Protein AF-0000000083697281 (afdb_homodimer)

pLDDT: mean 87.27, std 15.94, range [17.09, 98.62]

Radius of gyration: 21.32 Å; Cα contacts (8 Å, |Δi|>4): 738; chains: 2; bounding box: 44×64×54 Å

Organism: NCBI:txid97028

Sequence (276 aa):
DLSGNKIHDTIPYQLPPNLTSLNLAGNNLTGNLPYSIALMVSLNYLNVSNNALSMSIADVFANHSRLDTLDLSFNNFSGDLPPSFGSLSSLSSLFLQKNQLTGSLSVLDGLPLDNLNVANNNFSGWIPHELKSINNFKDLSGNKIHDTIPYQLPPNLTSLNLAGNNLTGNLPYSIALMVSLNYLNVSNNALSMSIADVFANHSRLDTLDLSFNNFSGDLPPSFGSLSSLSSLFLQKNQLTGSLSVLDGLPLDNLNVANNNFSGWIPHELKSINNFK

Solvent-accessible surface area (backbone atoms only — not comparable to full-atom values): 13714 Å² total; per-residue (Å²): 133,89,69,78,81,65,73,53,42,34,64,48,68,50,60,45,43,67,33,31,42,45,42,46,47,59,39,63,27,33,52,53,81,46,69,46,59,40,57,26,40,51,22,32,34,42,33,53,20,46,30,51,31,28,52,57,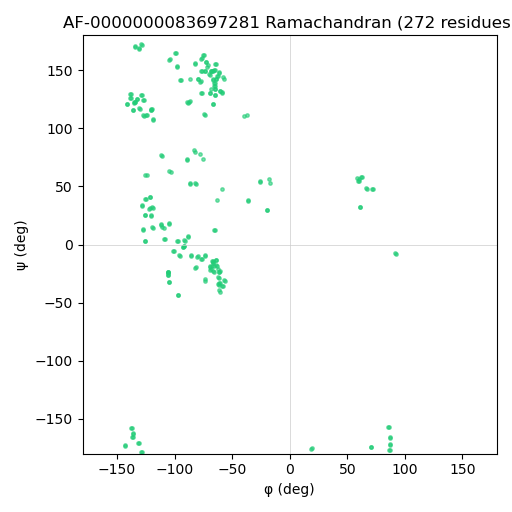69,59,75,43,52,57,58,30,47,50,24,29,36,44,31,57,20,39,31,46,32,28,49,52,72,46,72,38,59,50,55,25,68,43,26,29,33,41,34,47,22,42,31,49,31,28,47,57,56,57,45,55,60,88,48,62,50,48,34,37,30,56,43,63,48,52,63,42,82,70,74,53,68,73,57,72,66,27,84,43,56,71,132,95,65,82,79,66,73,53,42,33,66,48,66,51,61,44,43,66,34,31,42,45,44,46,46,58,37,64,28,33,52,53,79,46,69,48,59,41,58,27,40,51,22,31,34,42,31,54,21,46,28,51,29,28,52,56,68,59,76,41,54,56,58,30,48,50,24,30,36,41,32,56,19,40,30,45,34,28,49,54,72,46,70,37,60,50,53,27,68,42,28,29,34,43,34,48,24,42,30,48,32,28,45,58,57,57,45,55,60,88,48,61,50,50,33,35,31,57,43,62,48,53,63,41,81,70,74,52,68,73,59,72,67,26,83,42,56,72

Foldseek 3Di:
DPDDPCPALADDLDDDLADQEDADDQRQREEEHHLSLLSNQNYQYDHHAQYAYEEENPCSCLRNLNHAEDAHYHYAYEEEDDLSCLNNQNHAEYHHENYAYEEEPCSNPPHNYQAAEHHHYHYDDDDDPVLVPRNHYD/DPDDVCPALADDLDDPLADQEDADDQRQREEEHHLSLLSNQNYQYDHHEQYAYEEENPCSCLRNLNHAEDAPYHYAYEEEDDLSCLNNQNHAEYHHENYAYEEEPCSNPPHNYQAAEHYHYHYDDDDDPVLVPRNHYD

Nearest PDB structures (foldseek):
  7ogz-assembly1_AAA  TM=9.305E-01  e=3.180E-07  Arabidopsis thaliana
  6fif-assembly1_A  TM=9.138E-01  e=9.754E-07  Arabidopsis thaliana
  5gr8-assembly1_A  TM=8.943E-01  e=7.795E-07  Arabidopsis thaliana
  4z5w-assembly2_B  TM=8.565E-01  e=6.969E-07  Daucus carota
  3riz-assembly1_A  TM=8.209E-01  e=1.911E-06  Arabidopsis thaliana

Secondary structure (DSSP, 8-state):
--------SS--S---TT-SEEE--SS--EEPPPGGGGG-TT-SEEE--SSEEEEE-TTTTTT-TT--EEE--SSEEEEEPPGGGGG-TT--EEE--SSEEES-GGGGTT---SEEE--SS---SPPPHHHHT-TEE-/--------SSPPS---TT-SEEE--SS--EEPPPGGGGG-TT-SEEE--SSEEEEE-TTTTTT-TT--EEE--SSEEEEEPPGGGGG-TT--EEE--SSEEEE-GGGGTT---SEEE--SSEE-SPPPHHHHT-TEE-

Structure (mmCIF, N/CA/C/O backbone):
data_AF-0000000083697281-model_v1
#
loop_
_entity.id
_entity.type
_entity.pdbx_description
1 polymer 'Protein STRUBBELIG-RECEPTOR FAMILY 8-like'
#
loop_
_atom_site.group_PDB
_atom_site.id
_atom_site.type_symbol
_atom_site.label_atom_id
_atom_site.label_alt_id
_atom_site.label_comp_id
_atom_site.label_asym_id
_atom_site.label_entity_id
_atom_site.label_seq_id
_atom_site.pdbx_PDB_ins_code
_atom_site.Cartn_x
_atom_site.Cartn_y
_atom_site.Cartn_z
_atom_site.occupancy
_atom_site.B_iso_or_equiv
_atom_site.auth_seq_id
_atom_site.auth_comp_id
_atom_site.auth_asym_id
_atom_site.auth_atom_id
_atom_site.pdbx_PDB_model_num
ATOM 1 N N . ASP A 1 1 ? -22.422 -15.68 23.188 1 17.89 1 ASP A N 1
ATOM 2 C CA . ASP A 1 1 ? -22.75 -14.367 22.641 1 17.89 1 ASP A CA 1
ATOM 3 C C . ASP A 1 1 ? -21.5 -13.656 22.141 1 17.89 1 ASP A C 1
ATOM 5 O O . ASP A 1 1 ? -20.875 -12.891 22.875 1 17.89 1 ASP A O 1
ATOM 9 N N . LEU A 1 2 ? -20.328 -14.242 21.766 1 26.73 2 LEU A N 1
ATOM 10 C CA . LEU A 1 2 ? -18.875 -14.148 21.625 1 26.73 2 LEU A CA 1
ATOM 11 C C . LEU A 1 2 ? -18.5 -12.984 20.719 1 26.73 2 LEU A C 1
ATOM 13 O O . LEU A 1 2 ? -18.672 -13.055 19.5 1 26.73 2 LEU A O 1
ATOM 17 N N . SER A 1 3 ? -18.922 -11.766 20.734 1 27.23 3 SER A N 1
ATOM 18 C CA . SER A 1 3 ? -19.469 -10.492 20.281 1 27.23 3 SER A CA 1
ATOM 19 C C . SER A 1 3 ? -18.5 -9.773 19.344 1 27.23 3 SER A C 1
ATOM 21 O O . SER A 1 3 ? -17.281 -9.961 19.453 1 27.23 3 SER A O 1
ATOM 23 N N . GLY A 1 4 ? -18.812 -9.117 18.047 1 31.94 4 GLY A N 1
ATOM 24 C CA . GLY A 1 4 ? -18.469 -9.266 16.641 1 31.94 4 GLY A CA 1
ATOM 25 C C . GLY A 1 4 ? -17.094 -8.719 16.312 1 31.94 4 GLY A C 1
ATOM 26 O O . GLY A 1 4 ? -16.797 -7.559 16.609 1 31.94 4 GLY A O 1
ATOM 27 N N . ASN A 1 5 ? -16.031 -9.367 16.594 1 32.75 5 ASN A N 1
ATOM 28 C CA . ASN A 1 5 ? -14.609 -9.047 16.5 1 32.75 5 ASN A CA 1
ATOM 29 C C . ASN A 1 5 ? -14.336 -8 15.422 1 32.75 5 ASN A C 1
ATOM 31 O O . ASN A 1 5 ? -14.461 -8.281 14.227 1 32.75 5 ASN A O 1
ATOM 35 N N . LYS A 1 6 ? -14.969 -6.953 15.477 1 34.16 6 LYS A N 1
ATOM 36 C CA . LYS A 1 6 ? -14.961 -5.738 14.672 1 34.16 6 LYS A CA 1
ATOM 37 C C . LYS A 1 6 ? -13.547 -5.395 14.203 1 34.16 6 LYS A C 1
ATOM 39 O O . LYS A 1 6 ? -12.797 -4.719 14.914 1 34.16 6 LYS A O 1
ATOM 44 N N . ILE A 1 7 ? -12.648 -6.379 13.828 1 40.06 7 ILE A N 1
ATOM 45 C CA . ILE A 1 7 ? -11.414 -6.172 13.086 1 40.06 7 ILE A CA 1
ATOM 46 C C . ILE A 1 7 ? -11.453 -4.82 12.383 1 40.06 7 ILE A C 1
ATOM 48 O O . ILE A 1 7 ? -12.156 -4.652 11.383 1 40.06 7 ILE A O 1
ATOM 52 N N . HIS A 1 8 ? -11.641 -3.875 13.125 1 47.72 8 HIS A N 1
ATOM 53 C CA . HIS A 1 8 ? -11.828 -2.453 12.852 1 47.72 8 HIS A CA 1
ATOM 54 C C . HIS A 1 8 ? -10.891 -1.979 11.742 1 47.72 8 HIS A C 1
ATOM 56 O O . HIS A 1 8 ? -9.781 -2.49 11.602 1 47.72 8 HIS A O 1
ATOM 62 N N . ASP A 1 9 ? -11.562 -1.66 10.562 1 63.31 9 ASP A N 1
ATOM 63 C CA . ASP A 1 9 ? -11.273 -0.726 9.477 1 63.31 9 ASP A CA 1
ATOM 64 C C . ASP A 1 9 ? -10.281 0.345 9.922 1 63.31 9 ASP A C 1
ATOM 66 O O . ASP A 1 9 ? -10.5 1.536 9.695 1 63.31 9 ASP A O 1
ATOM 70 N N . THR A 1 10 ? -9.5 -0.106 10.82 1 66.12 10 THR A N 1
ATOM 71 C CA . THR A 1 10 ? -8.477 0.855 11.211 1 66.12 10 THR A CA 1
ATOM 72 C C . THR A 1 10 ? -7.117 0.47 10.625 1 66.12 10 THR A C 1
ATOM 74 O O . THR A 1 10 ? -6.945 -0.645 10.125 1 66.12 10 THR A O 1
ATOM 77 N N . ILE A 1 11 ? -6.305 1.405 10.555 1 68.19 11 ILE A N 1
ATOM 78 C CA . ILE A 1 11 ? -4.926 1.137 10.164 1 68.19 11 ILE A CA 1
ATOM 79 C C . ILE A 1 11 ? -4.254 0.262 11.219 1 68.19 11 ILE A C 1
ATOM 81 O O . ILE A 1 11 ? -4.336 0.548 12.414 1 68.19 11 ILE A O 1
ATOM 85 N N . PRO A 1 12 ? -3.547 -0.796 10.711 1 65.19 12 PRO A N 1
ATOM 86 C CA . PRO A 1 12 ? -2.898 -1.692 11.672 1 65.19 12 PRO A CA 1
ATOM 87 C C . PRO A 1 12 ? -1.853 -0.983 12.523 1 65.19 12 PRO A C 1
ATOM 89 O O . PRO A 1 12 ? -1.146 -0.099 12.039 1 65.19 12 PRO A O 1
ATOM 92 N N . TYR A 1 13 ? -1.755 -1.526 13.805 1 65.06 13 TYR A N 1
ATOM 93 C CA . TYR A 1 13 ? -0.809 -0.945 14.75 1 65.06 13 TYR A CA 1
ATOM 94 C C . TYR A 1 13 ? 0.596 -1.488 14.516 1 65.06 13 TYR A C 1
ATOM 96 O O . TYR A 1 13 ? 1.582 -0.872 14.93 1 65.06 13 TYR A O 1
ATOM 104 N N . GLN A 1 14 ? 0.647 -2.648 13.836 1 63.38 14 GLN A N 1
ATOM 105 C CA . GLN A 1 14 ? 1.991 -3.197 13.695 1 63.38 14 GLN A CA 1
ATOM 106 C C . GLN A 1 14 ? 2.461 -3.125 12.242 1 63.38 14 GLN A C 1
ATOM 108 O O . GLN A 1 14 ? 2.365 -4.105 11.508 1 63.38 14 GLN A O 1
ATOM 113 N N . LEU A 1 15 ? 2.82 -2.059 11.805 1 70.38 15 LEU A N 1
ATOM 114 C CA . LEU A 1 15 ? 3.488 -1.869 10.523 1 70.38 15 LEU A CA 1
ATOM 115 C C . LEU A 1 15 ? 5.004 -1.847 10.695 1 70.38 15 LEU A C 1
ATOM 117 O O . LEU A 1 15 ? 5.508 -1.356 11.711 1 70.38 15 LEU A O 1
ATOM 121 N N . PRO A 1 16 ? 5.695 -2.486 9.688 1 72.19 16 PRO A N 1
ATOM 122 C CA . PRO A 1 16 ? 7.152 -2.443 9.836 1 72.19 16 PRO A CA 1
ATOM 123 C C . PRO A 1 16 ? 7.699 -1.019 9.883 1 72.19 16 PRO A C 1
ATOM 125 O O . PRO A 1 16 ? 7.367 -0.197 9.023 1 72.19 16 PRO A O 1
ATOM 128 N N . PRO A 1 17 ? 8.547 -0.8 10.898 1 74.31 17 PRO A N 1
ATOM 129 C CA . PRO A 1 17 ? 9.023 0.575 11.078 1 74.31 17 PRO A CA 1
ATOM 130 C C . PRO A 1 17 ? 9.922 1.045 9.945 1 74.31 17 PRO A C 1
ATOM 132 O O . PRO A 1 17 ? 10.148 2.248 9.781 1 74.31 17 PRO A O 1
ATOM 135 N N . ASN A 1 18 ? 10.375 0.15 9.156 1 79.62 18 ASN A N 1
ATOM 136 C CA . ASN A 1 18 ? 11.359 0.555 8.156 1 79.62 18 ASN A CA 1
ATOM 137 C C . ASN A 1 18 ? 10.734 0.63 6.762 1 79.62 18 ASN A C 1
ATOM 139 O O . ASN A 1 18 ? 11.453 0.666 5.762 1 79.62 18 ASN A O 1
ATOM 143 N N . LEU A 1 19 ? 9.461 0.691 6.746 1 85.94 19 LEU A N 1
ATOM 144 C CA . LEU A 1 19 ? 8.828 0.875 5.445 1 85.94 19 LEU A CA 1
ATOM 145 C C . LEU A 1 19 ? 9.219 2.215 4.836 1 85.94 19 LEU A C 1
ATOM 147 O O . LEU A 1 19 ? 9.328 3.217 5.547 1 85.94 19 LEU A O 1
ATOM 151 N N . THR A 1 20 ? 9.383 2.1 3.508 1 90.94 20 THR A N 1
ATOM 152 C CA . THR A 1 20 ? 9.68 3.355 2.83 1 90.94 20 THR A CA 1
ATOM 153 C C . THR A 1 20 ? 8.469 3.854 2.053 1 90.94 20 THR A C 1
ATOM 155 O O . THR A 1 20 ? 8.383 5.035 1.711 1 90.94 20 THR A O 1
ATOM 158 N N . SER A 1 21 ? 7.531 2.863 1.686 1 91.94 21 SER A N 1
ATOM 159 C CA . SER A 1 21 ? 6.32 3.207 0.949 1 91.94 21 SER A CA 1
ATOM 160 C C . SER A 1 21 ? 5.109 2.449 1.488 1 91.94 21 SER A C 1
ATOM 162 O O . SER A 1 21 ? 5.168 1.232 1.68 1 91.94 21 SER A O 1
ATOM 164 N N . LEU A 1 22 ? 4.016 3.23 1.769 1 90.19 22 LEU A N 1
ATOM 165 C CA . LEU A 1 22 ? 2.779 2.641 2.271 1 90.19 22 LEU A CA 1
ATOM 166 C C . LEU A 1 22 ? 1.565 3.234 1.562 1 90.19 22 LEU A C 1
ATOM 168 O O . LEU A 1 22 ? 1.306 4.434 1.667 1 90.19 22 LEU A O 1
ATOM 172 N N . ASN A 1 23 ? 0.803 2.338 0.782 1 91.38 23 ASN A N 1
ATOM 173 C CA . ASN A 1 23 ? -0.415 2.773 0.108 1 91.38 23 ASN A CA 1
ATOM 174 C C . ASN A 1 23 ? -1.631 1.981 0.578 1 91.38 23 ASN A C 1
ATOM 176 O O . ASN A 1 23 ? -1.698 0.767 0.382 1 91.38 23 ASN A O 1
ATOM 180 N N . LEU A 1 24 ? -2.584 2.715 1.221 1 89.75 24 LEU A N 1
ATOM 181 C CA . LEU A 1 24 ? -3.811 2.146 1.772 1 89.75 24 LEU A CA 1
ATOM 182 C C . LEU A 1 24 ? -5.035 2.879 1.238 1 89.75 24 LEU A C 1
ATOM 184 O O . LEU A 1 24 ? -6.102 2.852 1.859 1 89.75 24 LEU A O 1
ATOM 188 N N . ALA A 1 25 ? -4.906 3.455 0.121 1 92.81 25 ALA A N 1
ATOM 189 C CA . ALA A 1 25 ? -5.977 4.277 -0.441 1 92.81 25 ALA A CA 1
ATOM 190 C C . ALA A 1 25 ? -7.203 3.436 -0.77 1 92.81 25 ALA A C 1
ATOM 192 O O . ALA A 1 25 ? -7.078 2.316 -1.275 1 92.81 25 ALA A O 1
ATOM 193 N N . GLY A 1 26 ? -8.453 4.027 -0.443 1 90.25 26 GLY A N 1
ATOM 194 C CA . GLY A 1 26 ? -9.695 3.447 -0.919 1 90.25 26 GLY A CA 1
ATOM 195 C C . GLY A 1 26 ? -10.055 2.148 -0.223 1 90.25 26 GLY A C 1
ATOM 196 O O . GLY A 1 26 ? -10.453 1.18 -0.873 1 90.25 26 GLY A O 1
ATOM 197 N N . ASN A 1 27 ? -9.961 2.174 1.254 1 86.69 27 ASN A N 1
ATOM 198 C CA . ASN A 1 27 ? -10.188 0.905 1.936 1 86.69 27 ASN A CA 1
ATOM 199 C C . ASN A 1 27 ? -11.242 1.042 3.033 1 86.69 27 ASN A C 1
ATOM 201 O O . ASN A 1 27 ? -11.32 0.206 3.936 1 86.69 27 ASN A O 1
ATOM 205 N N . ASN A 1 28 ? -11.883 2.09 3.004 1 85.5 28 ASN A N 1
ATOM 206 C CA . ASN A 1 28 ? -12.969 2.338 3.947 1 85.5 28 ASN A CA 1
ATOM 207 C C . ASN A 1 28 ? -12.469 2.336 5.391 1 85.5 28 ASN A C 1
ATOM 209 O O . ASN A 1 28 ? -13.156 1.851 6.289 1 85.5 28 ASN A O 1
ATOM 213 N N . LEU A 1 29 ? -11.281 2.758 5.539 1 87.06 29 LEU A N 1
ATOM 214 C CA . LEU A 1 29 ? -10.695 2.826 6.875 1 87.06 29 LEU A CA 1
ATOM 215 C C . LEU A 1 29 ? -11.359 3.92 7.703 1 87.06 29 LEU A C 1
ATOM 217 O O . LEU A 1 29 ? -11.742 4.965 7.168 1 87.06 29 LEU A O 1
ATOM 221 N N . THR A 1 30 ? -11.43 3.598 8.969 1 88.44 30 THR A N 1
ATOM 222 C CA . THR A 1 30 ? -12.039 4.539 9.906 1 88.44 30 THR A CA 1
ATOM 223 C C . THR A 1 30 ? -11.117 4.793 11.094 1 88.44 30 THR A C 1
ATOM 225 O O . THR A 1 30 ? -10.055 4.176 11.211 1 88.44 30 THR A O 1
ATOM 228 N N . GLY A 1 31 ? -11.5 5.75 11.906 1 87.31 31 GLY A N 1
ATOM 229 C CA . GLY A 1 31 ? -10.727 6.062 13.102 1 87.31 31 GLY A CA 1
ATOM 230 C C . GLY A 1 31 ? -9.602 7.043 12.844 1 87.31 31 GLY A C 1
ATOM 231 O O . GLY A 1 31 ? -9.68 7.859 11.922 1 87.31 31 GLY A O 1
ATOM 232 N N . ASN A 1 32 ? -8.555 6.969 13.789 1 87.19 32 ASN A N 1
ATOM 233 C CA . ASN A 1 32 ? -7.422 7.879 13.711 1 87.19 32 ASN A CA 1
ATOM 234 C C . ASN A 1 32 ? -6.219 7.215 13.047 1 87.19 32 ASN A C 1
ATOM 236 O O . ASN A 1 32 ? -6.191 5.996 12.875 1 87.19 32 ASN A O 1
ATOM 240 N N . LEU A 1 33 ? -5.305 8.078 12.68 1 86.75 33 LEU A N 1
ATOM 241 C CA . LEU A 1 33 ? -3.994 7.523 12.352 1 86.75 33 LEU A CA 1
ATOM 242 C C . LEU A 1 33 ? -3.34 6.906 13.586 1 86.75 33 LEU A C 1
ATOM 244 O O . LEU A 1 33 ? -3.232 7.555 14.625 1 86.75 33 LEU A O 1
ATOM 248 N N . PRO A 1 34 ? -2.953 5.75 13.359 1 80.44 34 PRO A N 1
ATOM 249 C CA . PRO A 1 34 ? -2.33 5.141 14.531 1 80.44 34 PRO A CA 1
ATOM 250 C C . PRO A 1 34 ? -0.948 5.719 14.836 1 80.44 34 PRO A C 1
ATOM 252 O O . PRO A 1 34 ? -0.247 6.16 13.922 1 80.44 34 PRO A O 1
ATOM 255 N N . TYR A 1 35 ? -0.554 5.555 16.172 1 81 35 TYR A N 1
ATOM 256 C CA . TYR A 1 35 ? 0.724 6.102 16.609 1 81 35 TYR A CA 1
ATOM 257 C C . TYR A 1 35 ? 1.888 5.34 15.992 1 81 35 TYR A C 1
ATOM 259 O O . TYR A 1 35 ? 2.994 5.871 15.875 1 81 35 TYR A O 1
ATOM 267 N N . SER A 1 36 ? 1.632 4.18 15.531 1 81.62 36 SER A N 1
ATOM 268 C CA . SER A 1 36 ? 2.689 3.389 14.906 1 81.62 36 SER A CA 1
ATOM 269 C C . SER A 1 36 ? 3.248 4.086 13.672 1 81.62 36 SER A C 1
ATOM 271 O O . SER A 1 36 ? 4.418 3.904 13.32 1 81.62 36 SER A O 1
ATOM 273 N N . ILE A 1 37 ? 2.461 4.863 13.023 1 86.19 37 ILE A N 1
ATOM 274 C CA . ILE A 1 37 ? 2.928 5.629 11.875 1 86.19 37 ILE A CA 1
ATOM 275 C C . ILE A 1 37 ? 4.047 6.574 12.305 1 86.19 37 ILE A C 1
ATOM 277 O O . ILE A 1 37 ? 4.992 6.816 11.555 1 86.19 37 ILE A O 1
ATOM 281 N N . ALA A 1 38 ? 3.934 7.07 13.609 1 87.88 38 ALA A N 1
ATOM 282 C CA . ALA A 1 38 ? 4.934 7.992 14.141 1 87.88 38 ALA A CA 1
ATOM 283 C C . ALA A 1 38 ? 6.305 7.328 14.234 1 87.88 38 ALA A C 1
ATOM 285 O O . ALA A 1 38 ? 7.332 8.008 14.203 1 87.88 38 ALA A O 1
ATOM 286 N N . LEU A 1 39 ? 6.277 6.074 14.195 1 83.94 39 LEU A N 1
ATOM 287 C CA . LEU A 1 39 ? 7.512 5.32 14.383 1 83.94 39 LEU A CA 1
ATOM 288 C C . LEU A 1 39 ? 8.125 4.949 13.031 1 83.94 39 LEU A C 1
ATOM 290 O O . LEU A 1 39 ? 9.266 4.492 12.969 1 83.94 39 LEU A O 1
ATOM 294 N N . MET A 1 40 ? 7.426 5.164 12.008 1 86.44 40 MET A N 1
ATOM 295 C CA . MET A 1 40 ? 7.895 4.805 10.672 1 86.44 40 MET A CA 1
ATOM 296 C C . MET A 1 40 ? 8.688 5.949 10.047 1 86.44 40 MET A C 1
ATOM 298 O O . MET A 1 40 ? 8.297 6.492 9.016 1 86.44 40 MET A O 1
ATOM 302 N N . VAL A 1 41 ? 9.812 6.121 10.531 1 89.5 41 VAL A N 1
ATOM 303 C CA . VAL A 1 41 ? 10.57 7.336 10.25 1 89.5 41 VAL A CA 1
ATOM 304 C C . VAL A 1 41 ? 11.234 7.227 8.875 1 89.5 41 VAL A C 1
ATOM 306 O O . VAL A 1 41 ? 11.711 8.219 8.328 1 89.5 41 VAL A O 1
ATOM 309 N N . SER A 1 42 ? 11.219 6.078 8.273 1 90.62 42 SER A N 1
ATOM 310 C CA . SER A 1 42 ? 11.867 5.875 6.984 1 90.62 42 SER A CA 1
ATOM 311 C C . SER A 1 42 ? 10.898 6.113 5.832 1 90.62 42 SER A C 1
ATOM 313 O O . SER A 1 42 ? 11.289 6.062 4.664 1 90.62 42 SER A O 1
ATOM 315 N N . LEU A 1 43 ? 9.695 6.52 6.07 1 93 43 LEU A N 1
ATOM 316 C CA . LEU A 1 43 ? 8.695 6.688 5.023 1 93 43 LEU A CA 1
ATOM 317 C C . LEU A 1 43 ? 9.055 7.855 4.109 1 93 43 LEU A C 1
ATOM 319 O O . LEU A 1 43 ? 9.352 8.953 4.586 1 93 43 LEU A O 1
ATOM 323 N N . ASN A 1 44 ? 8.992 7.512 2.791 1 96.75 44 ASN A N 1
ATOM 324 C CA . ASN A 1 44 ? 9.102 8.547 1.772 1 96.75 44 ASN A CA 1
ATOM 325 C C . ASN A 1 44 ? 7.754 8.844 1.129 1 96.75 44 ASN A C 1
ATOM 327 O O . ASN A 1 44 ? 7.555 9.922 0.56 1 96.75 44 ASN A O 1
ATOM 331 N N . TYR A 1 45 ? 6.953 7.797 1.238 1 96.56 45 TYR A N 1
ATOM 332 C CA . TYR A 1 45 ? 5.641 7.883 0.606 1 96.56 45 TYR A CA 1
ATOM 333 C C . TYR A 1 45 ? 4.559 7.297 1.506 1 96.56 45 TYR A C 1
ATOM 335 O O . TYR A 1 45 ? 4.688 6.164 1.98 1 96.56 45 TYR A O 1
ATOM 343 N N . LEU A 1 46 ? 3.492 8.109 1.774 1 95.19 46 LEU A N 1
ATOM 344 C CA . LEU A 1 46 ? 2.336 7.645 2.527 1 95.19 46 LEU A CA 1
ATOM 345 C C . LEU A 1 46 ? 1.036 8.094 1.868 1 95.19 46 LEU A C 1
ATOM 347 O O . LEU A 1 46 ? 0.82 9.297 1.672 1 95.19 46 LEU A O 1
ATOM 351 N N . ASN A 1 47 ? 0.146 7.094 1.494 1 96.19 47 ASN A N 1
ATOM 352 C CA . ASN A 1 47 ? -1.163 7.395 0.926 1 96.19 47 ASN A CA 1
ATOM 353 C C . ASN A 1 47 ? -2.281 6.688 1.689 1 96.19 47 ASN A C 1
ATOM 355 O O . ASN A 1 47 ? -2.371 5.457 1.671 1 96.19 47 ASN A O 1
ATOM 359 N N . VAL A 1 48 ? -3.072 7.512 2.389 1 93.69 48 VAL A N 1
ATOM 360 C CA . VAL A 1 48 ? -4.238 6.977 3.084 1 93.69 48 VAL A CA 1
ATOM 361 C C . VAL A 1 48 ? -5.504 7.672 2.578 1 93.69 48 VAL A C 1
ATOM 363 O O . VAL A 1 48 ? -6.484 7.797 3.314 1 93.69 48 VAL A O 1
ATOM 366 N N . SER A 1 49 ? -5.539 8.07 1.378 1 96.69 49 SER A N 1
ATOM 367 C CA . SER A 1 49 ? -6.633 8.859 0.809 1 96.69 49 SER A CA 1
ATOM 368 C C . SER A 1 49 ? -7.859 7.988 0.551 1 96.69 49 SER A C 1
ATOM 370 O O . SER A 1 49 ? -7.77 6.758 0.557 1 96.69 49 SER A O 1
ATOM 372 N N . ASN A 1 50 ? -9.023 8.656 0.378 1 95.88 50 ASN A N 1
ATOM 373 C CA . ASN A 1 50 ? -10.273 8 0.012 1 95.88 50 ASN A CA 1
ATOM 374 C C . ASN A 1 50 ? -10.688 6.957 1.049 1 95.88 50 ASN A C 1
ATOM 376 O O . ASN A 1 50 ? -10.953 5.805 0.705 1 95.88 50 ASN A O 1
ATOM 380 N N . ASN A 1 51 ? -10.766 7.496 2.32 1 94 51 ASN A N 1
ATOM 381 C CA . ASN A 1 51 ? -11.242 6.703 3.447 1 94 51 ASN A CA 1
ATOM 382 C C . ASN A 1 51 ? -12.195 7.5 4.328 1 94 51 ASN A C 1
ATOM 384 O O . ASN A 1 51 ? -12.812 8.461 3.869 1 94 51 ASN A O 1
ATOM 388 N N . ALA A 1 52 ? -12.414 6.93 5.535 1 94.25 52 ALA A N 1
ATOM 389 C CA . ALA A 1 52 ? -13.289 7.629 6.48 1 94.25 52 ALA A CA 1
ATOM 390 C C . ALA A 1 52 ?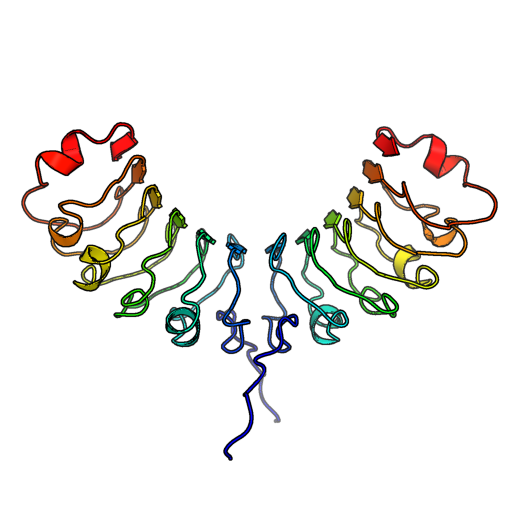 -12.531 7.973 7.762 1 94.25 52 ALA A C 1
ATOM 392 O O . ALA A 1 52 ? -13.102 7.898 8.859 1 94.25 52 ALA A O 1
ATOM 393 N N . LEU A 1 53 ? -11.25 8.219 7.543 1 92.38 53 LEU A N 1
ATOM 394 C CA . LEU A 1 53 ? -10.453 8.586 8.703 1 92.38 53 LEU A CA 1
ATOM 395 C C . LEU A 1 53 ? -10.883 9.945 9.25 1 92.38 53 LEU A C 1
ATOM 397 O O . LEU A 1 53 ? -11.336 10.805 8.492 1 92.38 53 LEU A O 1
ATOM 401 N N . SER A 1 54 ? -10.672 9.953 10.578 1 93.5 54 SER A N 1
ATOM 402 C CA . SER A 1 54 ? -11.211 11.141 11.234 1 93.5 54 SER A CA 1
ATOM 403 C C . SER A 1 54 ? -10.305 11.617 12.359 1 93.5 54 SER A C 1
ATOM 405 O O . SER A 1 54 ? -9.172 11.141 12.492 1 93.5 54 SER A O 1
ATOM 407 N N . MET A 1 55 ? -10.719 12.539 13.086 1 89 55 MET A N 1
ATOM 408 C CA . MET A 1 55 ? -10.039 13.133 14.234 1 89 55 MET A CA 1
ATOM 409 C C . MET A 1 55 ? -8.844 13.969 13.789 1 89 55 MET A C 1
ATOM 411 O O . MET A 1 55 ? -8.664 14.211 12.594 1 89 55 MET A O 1
ATOM 415 N N . SER A 1 56 ? -8.109 14.445 14.773 1 90.94 56 SER A N 1
ATOM 416 C CA . SER A 1 56 ? -6.98 15.336 14.523 1 90.94 56 SER A CA 1
ATOM 417 C C . SER A 1 56 ? -5.75 14.555 14.078 1 90.94 56 SER A C 1
ATOM 419 O O . SER A 1 56 ? -5.59 13.383 14.43 1 90.94 56 SER A O 1
ATOM 421 N N . ILE A 1 57 ? -4.969 15.078 13.164 1 91.06 57 ILE A N 1
ATOM 422 C CA . ILE A 1 57 ? -3.725 14.484 12.688 1 91.06 57 ILE A CA 1
ATOM 423 C C . ILE A 1 57 ? -2.693 14.461 13.812 1 91.06 57 ILE A C 1
ATOM 425 O O . ILE A 1 57 ? -1.755 13.664 13.789 1 91.06 57 ILE A O 1
ATOM 429 N N . ALA A 1 58 ? -2.914 14.641 14.812 1 83.75 58 ALA A N 1
ATOM 430 C CA . ALA A 1 58 ? -2 14.672 15.945 1 83.75 58 ALA A CA 1
ATOM 431 C C . ALA A 1 58 ? -0.56 14.875 15.492 1 83.75 58 ALA A C 1
ATOM 433 O O . ALA A 1 58 ? -0.312 15.203 14.328 1 83.75 58 ALA A O 1
ATOM 434 N N . ASP A 1 59 ? 0.386 14.836 16.359 1 88.44 59 ASP A N 1
ATOM 435 C CA . ASP A 1 59 ? 1.79 15.062 16.031 1 88.44 59 ASP A CA 1
ATOM 436 C C . ASP A 1 59 ? 2.467 13.766 15.586 1 88.44 59 ASP A C 1
ATOM 438 O O . ASP A 1 59 ? 3.588 13.469 16.016 1 88.44 59 ASP A O 1
ATOM 442 N N . VAL A 1 60 ? 1.797 13.133 14.594 1 88.69 60 VAL A N 1
ATOM 443 C CA . VAL A 1 60 ? 2.309 11.828 14.203 1 88.69 60 VAL A CA 1
ATOM 444 C C . VAL A 1 60 ? 3.412 11.992 13.156 1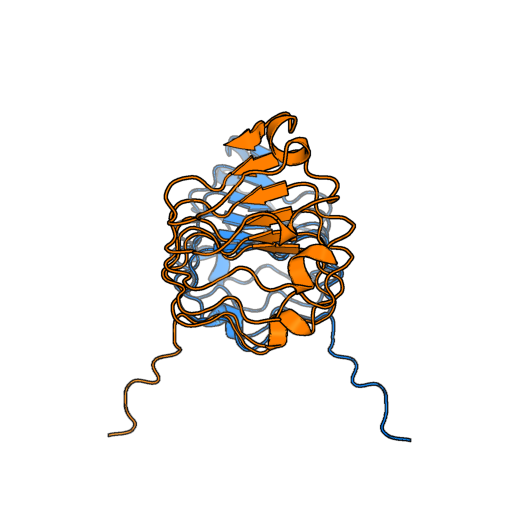 88.69 60 VAL A C 1
ATOM 446 O O . VAL A 1 60 ? 4.191 11.062 12.922 1 88.69 60 VAL A O 1
ATOM 449 N N . PHE A 1 61 ? 3.637 13.117 12.641 1 93.31 61 PHE A N 1
ATOM 450 C CA . PHE A 1 61 ? 4.598 13.281 11.555 1 93.31 61 PHE A CA 1
ATOM 451 C C . PHE A 1 61 ? 5.824 14.055 12.039 1 93.31 61 PHE A C 1
ATOM 453 O O . PHE A 1 61 ? 6.629 14.516 11.227 1 93.31 61 PHE A O 1
ATOM 460 N N . ALA A 1 62 ? 5.938 14.148 13.359 1 92.69 62 ALA A N 1
ATOM 461 C CA . ALA A 1 62 ? 6.98 14.984 13.945 1 92.69 62 ALA A CA 1
ATOM 462 C C . ALA A 1 62 ? 8.367 14.5 13.539 1 92.69 62 ALA A C 1
ATOM 464 O O . ALA A 1 62 ? 9.297 15.297 13.414 1 92.69 62 ALA A O 1
ATOM 465 N N . ASN A 1 63 ? 8.523 13.25 13.18 1 92.38 63 ASN A N 1
ATOM 466 C CA . ASN A 1 63 ? 9.852 12.695 12.906 1 92.38 63 ASN A CA 1
ATOM 467 C C . ASN A 1 63 ? 9.953 12.172 11.484 1 92.38 63 ASN A C 1
ATOM 469 O O . ASN A 1 63 ? 10.812 11.336 11.188 1 92.38 63 ASN A O 1
ATOM 473 N N . HIS A 1 64 ? 9.195 12.68 10.633 1 95.56 64 HIS A N 1
ATOM 474 C CA . HIS A 1 64 ? 9.164 12.164 9.266 1 95.56 64 HIS A CA 1
ATOM 475 C C . HIS A 1 64 ? 9.883 13.102 8.305 1 95.56 64 HIS A C 1
ATOM 477 O O . HIS A 1 64 ? 9.305 13.555 7.32 1 95.56 64 HIS A O 1
ATOM 483 N N . SER A 1 65 ? 11.156 13.25 8.539 1 95.31 65 SER A N 1
ATOM 484 C CA . SER A 1 65 ? 11.945 14.211 7.766 1 95.31 65 SER A CA 1
ATOM 485 C C . SER A 1 65 ? 12.203 13.703 6.352 1 95.31 65 SER A C 1
ATOM 487 O O . SER A 1 65 ? 12.594 14.477 5.473 1 95.31 65 SER A O 1
ATOM 489 N N . ARG A 1 66 ? 11.875 12.438 6.082 1 96.25 66 ARG A N 1
ATOM 490 C CA . ARG A 1 66 ? 12.164 11.859 4.777 1 96.25 66 ARG A CA 1
ATOM 491 C C . ARG A 1 66 ? 10.914 11.836 3.898 1 96.25 66 ARG A C 1
ATOM 493 O O . ARG A 1 66 ? 10.992 11.516 2.707 1 96.25 66 ARG A O 1
ATOM 500 N N . LEU A 1 67 ? 9.867 12.188 4.398 1 97.44 67 LEU A N 1
ATOM 501 C CA . LEU A 1 67 ? 8.609 12.094 3.668 1 97.44 67 LEU A CA 1
ATOM 502 C C . LEU A 1 67 ? 8.594 13.055 2.482 1 97.44 67 LEU A C 1
ATOM 504 O O . LEU A 1 67 ? 8.781 14.266 2.652 1 97.44 67 LEU A O 1
ATOM 508 N N . ASP A 1 68 ? 8.422 12.445 1.339 1 98.38 68 ASP A N 1
ATOM 509 C CA . ASP A 1 68 ? 8.406 13.211 0.097 1 98.38 68 ASP A CA 1
ATOM 510 C C . ASP A 1 68 ? 6.977 13.508 -0.342 1 98.38 68 ASP A C 1
ATOM 512 O O . ASP A 1 68 ? 6.676 14.625 -0.783 1 98.38 68 ASP A O 1
ATOM 516 N N . THR A 1 69 ? 6.168 12.43 -0.208 1 98.62 69 THR A N 1
ATOM 517 C CA . THR A 1 69 ? 4.777 12.547 -0.621 1 98.62 69 THR A CA 1
ATOM 518 C C . THR A 1 69 ? 3.84 12.078 0.49 1 98.62 69 THR A C 1
ATOM 520 O O . THR A 1 69 ? 4.016 10.984 1.035 1 98.62 69 THR A O 1
ATOM 523 N N . LEU A 1 70 ? 2.867 12.992 0.781 1 98.25 70 LEU A N 1
ATOM 524 C CA . LEU A 1 70 ? 1.857 12.703 1.793 1 98.25 70 LEU A CA 1
ATOM 525 C C . LEU A 1 70 ? 0.458 12.992 1.26 1 98.25 70 LEU A C 1
ATOM 527 O O . LEU A 1 70 ? 0.141 14.125 0.909 1 98.25 70 LEU A O 1
ATOM 531 N N . ASP A 1 71 ? -0.382 11.906 1.181 1 98.5 71 ASP A N 1
ATOM 532 C CA . ASP A 1 71 ? -1.752 12.078 0.708 1 98.5 71 ASP A CA 1
ATOM 533 C C . ASP A 1 71 ? -2.758 11.672 1.781 1 98.5 71 ASP A C 1
ATOM 535 O O . ASP A 1 71 ? -2.943 10.477 2.047 1 98.5 71 ASP A O 1
ATOM 539 N N . LEU A 1 72 ? -3.42 12.664 2.365 1 98.06 72 LEU A N 1
ATOM 540 C CA . LEU A 1 72 ? -4.449 12.469 3.385 1 98.06 72 LEU A CA 1
ATOM 541 C C . LEU A 1 72 ? -5.82 12.859 2.848 1 98.06 72 LEU A C 1
ATOM 543 O O . LEU A 1 72 ? -6.777 13 3.617 1 98.06 72 LEU A O 1
ATOM 547 N N . SER A 1 73 ? -5.957 12.961 1.58 1 98.44 73 SER A N 1
ATOM 548 C CA . SER A 1 73 ? -7.129 13.594 0.979 1 98.44 73 SER A CA 1
ATOM 549 C C . SER A 1 73 ? -8.336 12.664 1.033 1 98.44 73 SER A C 1
ATOM 551 O O . SER A 1 73 ? -8.195 11.453 1.229 1 98.44 73 SER A O 1
ATOM 553 N N . PHE A 1 74 ? -9.562 13.234 0.905 1 98.19 74 PHE A N 1
ATOM 554 C CA . PHE A 1 74 ? -10.828 12.516 0.837 1 98.19 74 PHE A CA 1
ATOM 555 C C . PHE A 1 74 ? -11.031 11.664 2.086 1 98.19 74 PHE A C 1
ATOM 557 O O . PHE A 1 74 ? -11.305 10.469 1.993 1 98.19 74 PHE A O 1
ATOM 564 N N . ASN A 1 75 ? -10.977 12.438 3.221 1 97.75 75 ASN A N 1
ATOM 565 C CA . ASN A 1 75 ? -11.281 11.898 4.539 1 97.75 75 ASN A CA 1
ATOM 566 C C . ASN A 1 75 ? -12.133 12.859 5.359 1 97.75 75 ASN A C 1
ATOM 568 O O . ASN A 1 75 ? -12.93 13.617 4.801 1 97.75 75 ASN A O 1
ATOM 572 N N . ASN A 1 76 ? -12.039 12.625 6.719 1 97.69 76 ASN A N 1
ATOM 573 C CA . ASN A 1 76 ? -12.773 13.508 7.617 1 97.69 76 ASN A CA 1
ATOM 574 C C . ASN A 1 76 ? -11.875 14.078 8.711 1 97.69 76 ASN A C 1
ATOM 576 O O . ASN A 1 76 ? -12.32 14.281 9.844 1 97.69 76 ASN A O 1
ATOM 580 N N . PHE A 1 77 ? -10.633 14.312 8.367 1 97.12 77 PHE A N 1
ATOM 581 C CA . PHE A 1 77 ? -9.727 14.883 9.352 1 97.12 77 PHE A CA 1
ATOM 582 C C . PHE A 1 77 ? -10.188 16.266 9.781 1 97.12 77 PHE A C 1
ATOM 584 O O . PHE A 1 77 ? -10.711 17.031 8.969 1 97.12 77 PHE A O 1
ATOM 591 N N . SER A 1 78 ? -9.945 16.531 11.031 1 97.38 78 SER A N 1
ATOM 592 C CA . SER A 1 78 ? -10.344 17.812 11.586 1 97.38 78 SER A CA 1
ATOM 593 C C . SER A 1 78 ? -9.227 18.438 12.422 1 97.38 78 SER A C 1
ATOM 595 O O . SER A 1 78 ? -8.18 17.812 12.609 1 97.38 78 SER A O 1
ATOM 597 N N . GLY A 1 79 ? -9.461 19.719 12.805 1 96.25 79 GLY A N 1
ATOM 598 C CA . GLY A 1 79 ? -8.484 20.438 13.617 1 96.25 79 GLY A CA 1
ATOM 599 C C . GLY A 1 79 ? -7.406 21.109 12.789 1 96.25 79 GLY A C 1
ATOM 600 O O . GLY A 1 79 ? -7.469 21.109 11.555 1 96.25 79 GLY A O 1
ATOM 601 N N . ASP A 1 80 ? -6.492 21.703 13.562 1 95.75 80 ASP A N 1
ATOM 602 C CA . ASP A 1 80 ? -5.406 22.438 12.914 1 95.75 80 ASP A CA 1
ATOM 603 C C . ASP A 1 80 ? -4.293 21.484 12.484 1 95.75 80 ASP A C 1
ATOM 605 O O . ASP A 1 80 ? -4.125 20.406 13.07 1 95.75 80 ASP A O 1
ATOM 609 N N . LEU A 1 81 ? -3.561 21.984 11.461 1 95.5 81 LEU A N 1
ATOM 610 C CA . LEU A 1 81 ? -2.314 21.281 11.195 1 95.5 81 LEU A CA 1
ATOM 611 C C . LEU A 1 81 ? -1.35 21.422 12.367 1 95.5 81 LEU A C 1
ATOM 613 O O . LEU A 1 81 ? -1.181 22.5 12.922 1 95.5 81 LEU A O 1
ATOM 617 N N . PRO A 1 82 ? -0.749 20.297 12.672 1 94.31 82 PRO A N 1
ATOM 618 C CA . PRO A 1 82 ? 0.218 20.406 13.766 1 94.31 82 PRO A CA 1
ATOM 619 C C . PRO A 1 82 ? 1.479 21.156 13.367 1 94.31 82 PRO A C 1
ATOM 621 O O . PRO A 1 82 ? 1.9 21.109 12.211 1 94.31 82 PRO A O 1
ATOM 624 N N . PRO A 1 83 ? 2.121 21.781 14.383 1 92.94 83 PRO A N 1
ATOM 625 C CA . PRO A 1 83 ? 3.34 22.531 14.094 1 92.94 83 PRO A CA 1
ATOM 626 C C . PRO A 1 83 ? 4.453 21.656 13.516 1 92.94 83 PRO A C 1
ATOM 628 O O . PRO A 1 83 ? 5.305 22.156 12.773 1 92.94 83 PRO A O 1
ATOM 631 N N . SER A 1 84 ? 4.391 20.453 13.758 1 93.31 84 SER A N 1
ATOM 632 C CA . SER A 1 84 ? 5.43 19.531 13.289 1 93.31 84 SER A CA 1
ATOM 633 C C . SER A 1 84 ? 5.445 19.438 11.773 1 93.31 84 SER A C 1
ATOM 635 O O . SER A 1 84 ? 6.422 18.969 11.18 1 93.31 84 SER A O 1
ATOM 637 N N . PHE A 1 85 ? 4.457 19.797 11.078 1 95.75 85 PHE A N 1
ATOM 638 C CA . PHE A 1 85 ? 4.449 19.812 9.617 1 95.75 85 PHE A CA 1
ATOM 639 C C . PHE A 1 85 ? 5.574 20.688 9.078 1 95.75 85 PHE A C 1
ATOM 641 O O . PHE A 1 85 ? 6.102 20.422 7.992 1 95.75 85 PHE A O 1
ATOM 648 N N . GLY A 1 86 ? 5.844 21.672 9.891 1 93.94 86 GLY A N 1
ATOM 649 C CA . GLY A 1 86 ? 6.926 22.547 9.484 1 93.94 86 GLY A CA 1
ATOM 650 C C . GLY A 1 86 ? 8.273 21.844 9.43 1 93.94 86 GLY A C 1
ATOM 651 O O . GLY A 1 86 ? 9.227 22.375 8.844 1 93.94 86 GLY A O 1
ATOM 652 N N . SER A 1 87 ? 8.375 20.672 9.977 1 94.25 87 SER A N 1
ATOM 653 C CA . SER A 1 87 ? 9.641 19.953 10.055 1 94.25 87 SER A CA 1
ATOM 654 C C . SER A 1 87 ? 9.773 18.953 8.922 1 94.25 87 SER A C 1
ATOM 656 O O . SER A 1 87 ? 10.805 18.281 8.805 1 94.25 87 SER A O 1
ATOM 658 N N . LEU A 1 88 ? 8.828 18.922 8.055 1 96.94 88 LEU A N 1
ATOM 659 C CA . LEU A 1 88 ? 8.859 17.969 6.949 1 96.94 88 LEU A CA 1
ATOM 660 C C . LEU A 1 88 ? 9.711 18.5 5.805 1 96.94 88 LEU A C 1
ATOM 662 O O . LEU A 1 88 ? 9.195 18.812 4.73 1 96.94 88 LEU A O 1
ATOM 666 N N . SER A 1 89 ? 10.992 18.328 5.973 1 96.69 89 SER A N 1
ATOM 667 C CA . SER A 1 89 ? 11.961 19.078 5.184 1 96.69 89 SER A CA 1
ATOM 668 C C . SER A 1 89 ? 12.086 18.516 3.775 1 96.69 89 SER A C 1
ATOM 670 O O . SER A 1 89 ? 12.633 19.156 2.881 1 96.69 89 SER A O 1
ATOM 672 N N . SER A 1 90 ? 11.555 17.328 3.5 1 98.12 90 SER A N 1
ATOM 673 C CA . SER A 1 90 ? 11.656 16.719 2.176 1 98.12 90 SER A CA 1
ATOM 674 C C . SER A 1 90 ? 10.312 16.734 1.455 1 98.12 90 SER A C 1
ATOM 676 O O . SER A 1 90 ? 10.203 16.25 0.331 1 98.12 90 SER A O 1
ATOM 678 N N . LEU A 1 91 ? 9.344 17.312 1.987 1 97.88 91 LEU A N 1
ATOM 679 C CA . LEU A 1 91 ? 7.98 17.203 1.488 1 97.88 91 LEU A CA 1
ATOM 680 C C . LEU A 1 91 ? 7.801 18.016 0.214 1 97.88 91 LEU A C 1
ATOM 682 O O . LEU A 1 91 ? 7.754 19.25 0.261 1 97.88 91 LEU A O 1
ATOM 686 N N . SER A 1 92 ? 7.605 17.297 -0.848 1 98.06 92 SER A N 1
ATOM 687 C CA . SER A 1 92 ? 7.449 17.969 -2.135 1 98.06 92 SER A CA 1
ATOM 688 C C . SER A 1 92 ? 5.996 17.953 -2.596 1 98.06 92 SER A C 1
ATOM 690 O O . SER A 1 92 ? 5.578 18.812 -3.379 1 98.06 92 SER A O 1
ATOM 692 N N . SER A 1 93 ? 5.234 16.938 -2.125 1 98.44 93 SER A N 1
ATOM 693 C CA . SER A 1 93 ? 3.83 16.812 -2.498 1 98.44 93 SER A CA 1
ATOM 694 C C . SER A 1 93 ? 2.951 16.562 -1.276 1 98.44 93 SER A C 1
ATOM 696 O O . SER A 1 93 ? 3.162 15.602 -0.534 1 98.44 93 SER A O 1
ATOM 698 N N . LEU A 1 94 ? 1.915 17.484 -1.143 1 98.12 94 LEU A N 1
ATOM 699 C CA . LEU A 1 94 ? 0.986 17.391 -0.022 1 98.12 94 LEU A CA 1
ATOM 700 C C . LEU A 1 94 ? -0.455 17.547 -0.497 1 98.12 94 LEU A C 1
ATOM 702 O O . LEU A 1 94 ? -0.802 18.547 -1.127 1 98.12 94 LEU A O 1
ATOM 706 N N . PHE A 1 95 ? -1.254 16.484 -0.175 1 98.5 95 PHE A N 1
ATOM 707 C CA . PHE A 1 95 ? -2.66 16.5 -0.559 1 98.5 95 PHE A CA 1
ATOM 708 C C . PHE A 1 95 ? -3.559 16.406 0.669 1 98.5 95 PHE A C 1
ATOM 710 O O . PHE A 1 95 ? -3.553 15.391 1.368 1 98.5 95 PHE A O 1
ATOM 717 N N . LEU A 1 96 ? -4.352 17.469 0.884 1 98 96 LEU A N 1
ATOM 718 C CA . LEU A 1 96 ? -5.195 17.562 2.07 1 98 96 LEU A CA 1
ATOM 719 C C . LE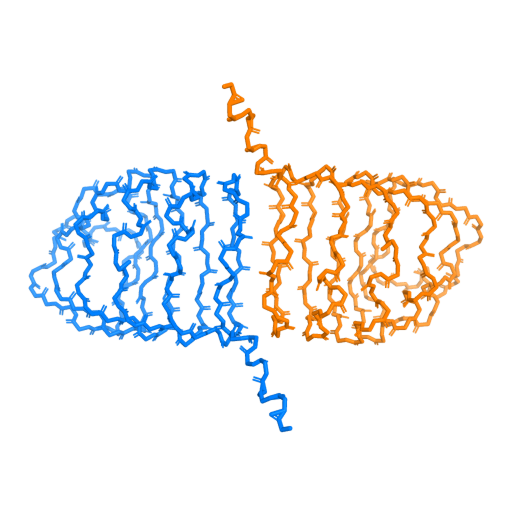U A 1 96 ? -6.648 17.812 1.686 1 98 96 LEU A C 1
ATOM 721 O O . LEU A 1 96 ? -7.512 17.953 2.557 1 98 96 LEU A O 1
ATOM 725 N N . GLN A 1 97 ? -6.91 17.844 0.457 1 98.12 97 GLN A N 1
ATOM 726 C CA . GLN A 1 97 ? -8.219 18.328 0.009 1 98.12 97 GLN A CA 1
ATOM 727 C C . GLN A 1 97 ? -9.328 17.406 0.498 1 98.12 97 GLN A C 1
ATOM 729 O O . GLN A 1 97 ? -9.102 16.219 0.75 1 98.12 97 GLN A O 1
ATOM 734 N N . LYS A 1 98 ? -10.539 17.906 0.624 1 98.31 98 LYS A N 1
ATOM 735 C CA . LYS A 1 98 ? -11.758 17.188 0.987 1 98.31 98 LYS A CA 1
ATOM 736 C C . LYS A 1 98 ? -11.648 16.594 2.385 1 98.31 98 LYS A C 1
ATOM 738 O O . LYS A 1 98 ? -11.867 15.391 2.57 1 98.31 98 LYS A O 1
ATOM 743 N N . ASN A 1 99 ? -11.398 17.531 3.344 1 98.38 99 ASN A N 1
ATOM 744 C CA . ASN A 1 99 ? -11.438 17.281 4.781 1 98.38 99 ASN A CA 1
ATOM 745 C C . ASN A 1 99 ? -12.164 18.391 5.527 1 98.38 99 ASN A C 1
ATOM 747 O O . ASN A 1 99 ? -13.031 19.062 4.961 1 98.38 99 ASN A O 1
ATOM 751 N N . GLN A 1 100 ? -11.938 18.422 6.871 1 98.12 100 GLN A N 1
ATOM 752 C CA . GLN A 1 100 ? -12.5 19.484 7.699 1 98.12 100 GLN A CA 1
ATOM 753 C C . GLN A 1 100 ? -11.406 20.203 8.492 1 98.12 100 GLN A C 1
ATOM 755 O O . GLN A 1 100 ? -11.602 20.547 9.664 1 98.12 100 GLN A O 1
ATOM 760 N N . LEU A 1 101 ? -10.312 20.391 7.859 1 97.5 101 LEU A N 1
ATOM 761 C CA . LEU A 1 101 ? -9.164 20.969 8.547 1 97.5 101 LEU A CA 1
ATOM 762 C C . LEU A 1 101 ? -9.336 22.484 8.727 1 97.5 101 LEU A C 1
ATOM 764 O O . LEU A 1 101 ? -9.992 23.141 7.918 1 97.5 101 LEU A O 1
ATOM 768 N N . THR A 1 102 ? -8.758 22.906 9.797 1 96.81 102 THR A N 1
ATOM 769 C CA . THR A 1 102 ? -8.883 24.312 10.164 1 96.81 102 THR A CA 1
ATOM 770 C C . THR A 1 102 ? -7.512 24.922 10.438 1 96.81 102 THR A C 1
ATOM 772 O O . THR A 1 102 ? -6.484 24.266 10.227 1 96.81 102 THR A O 1
ATOM 775 N N . GLY A 1 103 ? -7.527 26.188 10.805 1 93.75 103 GLY A N 1
ATOM 776 C CA . GLY A 1 103 ? -6.309 26.875 11.18 1 93.75 103 GLY A CA 1
ATOM 777 C C . GLY A 1 103 ? -5.586 27.484 9.992 1 93.75 103 GLY A C 1
ATOM 778 O O . GLY A 1 103 ? -6.168 27.641 8.914 1 93.75 103 GLY A O 1
ATOM 779 N N . SER A 1 104 ? -4.363 27.859 10.25 1 92.12 104 SER A N 1
ATOM 780 C CA . SER A 1 104 ? -3.588 28.594 9.258 1 92.12 104 SER A CA 1
ATOM 781 C C . SER A 1 104 ? -2.664 27.672 8.477 1 92.12 104 SER A C 1
ATOM 783 O O . SER A 1 104 ? -2.184 26.672 9.016 1 92.12 104 SER A O 1
ATOM 785 N N . LEU A 1 105 ? -2.389 28.141 7.262 1 94.69 105 LEU A N 1
ATOM 786 C CA . LEU A 1 105 ? -1.47 27.406 6.41 1 94.69 105 LEU A CA 1
ATOM 787 C C . LEU A 1 105 ? -0.03 27.844 6.645 1 94.69 105 LEU A C 1
ATOM 789 O O . LEU A 1 105 ? 0.896 27.328 6.016 1 94.69 105 LEU A O 1
ATOM 793 N N . SER A 1 106 ? 0.181 28.609 7.543 1 92.75 106 SER A N 1
ATOM 794 C CA . SER A 1 106 ? 1.501 29.188 7.789 1 92.75 106 SER A CA 1
ATOM 795 C C . SER A 1 106 ? 2.498 28.125 8.219 1 92.75 106 SER A C 1
ATOM 797 O O . SER A 1 106 ? 3.707 28.297 8.062 1 92.75 106 SER A O 1
ATOM 799 N N . VAL A 1 107 ? 2.014 27.031 8.734 1 93.12 107 VAL A N 1
ATOM 800 C CA . VAL A 1 107 ? 2.893 25.969 9.219 1 93.12 107 VAL A CA 1
ATOM 801 C C . VAL A 1 107 ? 3.633 25.344 8.039 1 93.12 107 VAL A C 1
ATOM 803 O O . VAL A 1 107 ? 4.645 24.656 8.234 1 93.12 107 VAL A O 1
ATOM 806 N N . LEU A 1 108 ? 3.146 25.609 6.918 1 95.25 108 LEU A N 1
ATOM 807 C CA . LEU A 1 108 ? 3.74 25.016 5.73 1 95.25 108 LEU A CA 1
ATOM 808 C C . LEU A 1 108 ? 4.793 25.938 5.125 1 95.25 108 LEU A C 1
ATOM 810 O O . LEU A 1 108 ? 5.434 25.578 4.129 1 95.25 108 LEU A O 1
ATOM 814 N N . ASP A 1 109 ? 4.914 27.031 5.7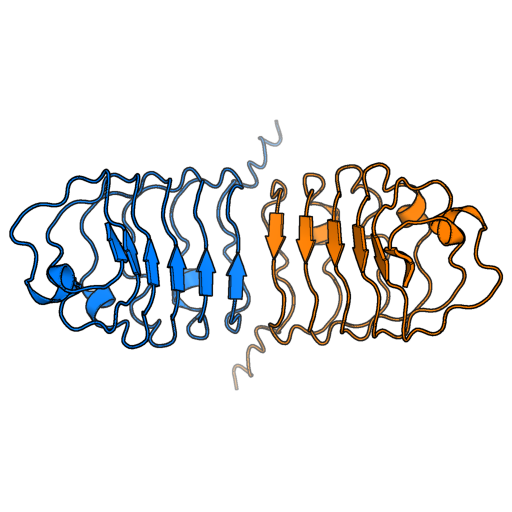19 1 91.62 109 ASP A N 1
ATOM 815 C CA . ASP A 1 109 ? 5.855 28.016 5.195 1 91.62 109 ASP A CA 1
ATOM 816 C C . ASP A 1 109 ? 7.277 27.453 5.18 1 91.62 109 ASP A C 1
ATOM 818 O O . ASP A 1 109 ? 7.727 26.859 6.16 1 91.62 109 ASP A O 1
ATOM 822 N N . GLY A 1 110 ? 7.957 27.641 3.979 1 91.88 110 GLY A N 1
ATOM 823 C CA . GLY A 1 110 ? 9.352 27.25 3.889 1 91.88 110 GLY A CA 1
ATOM 824 C C . GLY A 1 110 ? 9.555 25.844 3.395 1 91.88 110 GLY A C 1
ATOM 825 O O . GLY A 1 110 ? 10.68 25.422 3.133 1 91.88 110 GLY A O 1
ATOM 826 N N . LEU A 1 111 ? 8.562 25.109 3.266 1 95.25 111 LEU A N 1
ATOM 827 C CA . LEU A 1 111 ? 8.672 23.75 2.752 1 95.25 111 LEU A CA 1
ATOM 828 C C . LEU A 1 111 ? 8.922 23.75 1.247 1 95.25 111 LEU A C 1
ATOM 830 O O . LEU A 1 111 ? 8.531 24.703 0.553 1 95.25 111 LEU A O 1
ATOM 834 N N . PRO A 1 112 ? 9.656 22.703 0.807 1 95.75 112 PRO A N 1
ATOM 835 C CA . PRO A 1 112 ? 9.961 22.641 -0.624 1 95.75 112 PRO A CA 1
ATOM 836 C C . PRO A 1 112 ? 8.812 22.078 -1.452 1 95.75 112 PRO A C 1
ATOM 838 O O . PRO A 1 112 ? 9.031 21.203 -2.305 1 95.75 112 PRO A O 1
ATOM 841 N N . LEU A 1 113 ? 7.594 22.547 -1.376 1 96.56 113 LEU A N 1
ATOM 842 C CA . LEU A 1 113 ? 6.398 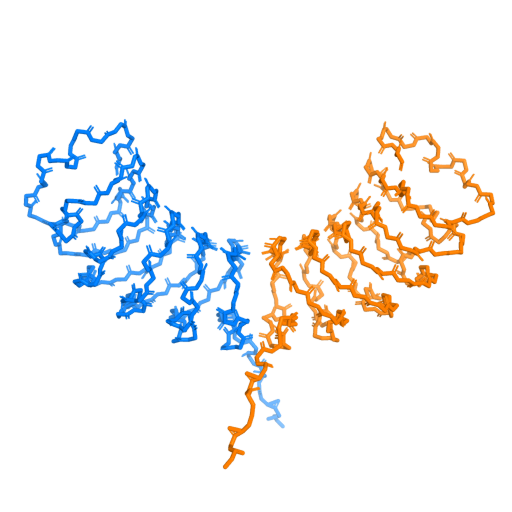22.016 -2.023 1 96.56 113 LEU A CA 1
ATOM 843 C C . LEU A 1 113 ? 6.379 22.375 -3.506 1 96.56 113 LEU A C 1
ATOM 845 O O . LEU A 1 113 ? 6.543 23.531 -3.867 1 96.56 113 LEU A O 1
ATOM 849 N N . ASP A 1 114 ? 6.129 21.234 -4.27 1 96.62 114 ASP A N 1
ATOM 850 C CA . ASP A 1 114 ? 5.891 21.406 -5.699 1 96.62 114 ASP A CA 1
ATOM 851 C C . ASP A 1 114 ? 4.41 21.234 -6.031 1 96.62 114 ASP A C 1
ATOM 853 O O . ASP A 1 114 ? 3.91 21.812 -7 1 96.62 114 ASP A O 1
ATOM 857 N N . ASN A 1 115 ? 3.795 20.359 -5.234 1 96.81 115 ASN A N 1
ATOM 858 C CA . ASN A 1 115 ? 2.367 20.078 -5.359 1 96.81 115 ASN A CA 1
ATOM 859 C C . ASN A 1 115 ? 1.646 20.25 -4.027 1 96.81 115 ASN A C 1
ATOM 861 O O . ASN A 1 115 ? 2.025 19.625 -3.029 1 96.81 115 ASN A O 1
ATOM 865 N N . LEU A 1 116 ? 0.593 21.125 -4.043 1 97.31 116 LEU A N 1
ATOM 866 C CA . LEU A 1 116 ? -0.205 21.359 -2.842 1 97.31 116 LEU A CA 1
ATOM 867 C C . LEU A 1 116 ? -1.683 21.5 -3.191 1 97.31 116 LEU A C 1
ATOM 869 O O . LEU A 1 116 ? -2.047 22.312 -4.039 1 97.31 116 LEU A O 1
ATOM 873 N N . ASN A 1 117 ? -2.488 20.625 -2.617 1 97.94 117 ASN A N 1
ATOM 874 C CA . ASN A 1 117 ? -3.936 20.75 -2.744 1 97.94 117 ASN A CA 1
ATOM 875 C C . ASN A 1 117 ? -4.613 20.797 -1.378 1 97.94 117 ASN A C 1
ATOM 877 O O . ASN A 1 117 ? -4.641 19.797 -0.656 1 97.94 117 ASN A O 1
ATOM 881 N N . VAL A 1 118 ? -5.176 21.938 -1.01 1 96.88 118 VAL A N 1
ATOM 882 C CA . VAL A 1 118 ? -5.801 22.125 0.294 1 96.88 118 VAL A CA 1
ATOM 883 C C . VAL A 1 118 ? -7.281 22.453 0.113 1 96.88 118 VAL A C 1
ATOM 885 O O . VAL A 1 118 ? -7.953 22.859 1.066 1 96.88 118 VAL A O 1
ATOM 888 N N . ALA A 1 119 ? -7.793 22.234 -1.063 1 95.94 119 ALA A N 1
ATOM 889 C CA . ALA A 1 119 ? -9.148 22.656 -1.405 1 95.94 119 ALA A CA 1
ATOM 890 C C . ALA A 1 119 ? -10.18 21.906 -0.579 1 95.94 119 ALA A C 1
ATOM 892 O O . ALA A 1 119 ? -9.93 20.781 -0.126 1 95.94 119 ALA A O 1
ATOM 893 N N . ASN A 1 120 ? -11.383 22.578 -0.296 1 97.38 120 ASN A N 1
ATOM 894 C CA . ASN A 1 120 ? -12.516 21.953 0.375 1 97.38 120 ASN A CA 1
ATOM 895 C C . ASN A 1 120 ? -12.188 21.609 1.822 1 97.38 120 ASN A C 1
ATOM 897 O O . ASN A 1 120 ? -12.375 20.469 2.246 1 97.38 120 ASN A O 1
ATOM 901 N N . ASN A 1 121 ? -11.633 22.609 2.436 1 97.62 121 ASN A N 1
ATOM 902 C CA . ASN A 1 121 ? -11.398 22.625 3.877 1 97.62 121 ASN A CA 1
ATOM 903 C C . ASN A 1 121 ? -11.891 23.938 4.5 1 97.62 121 ASN A C 1
ATOM 905 O O . ASN A 1 121 ? -12.641 24.672 3.877 1 97.62 121 ASN A O 1
ATOM 909 N N . ASN A 1 122 ? -11.523 24.094 5.789 1 96.88 122 ASN A N 1
ATOM 910 C CA . ASN A 1 122 ? -11.969 25.297 6.492 1 96.88 122 ASN A CA 1
ATOM 911 C C . ASN A 1 122 ? -10.789 26.109 7.012 1 96.88 122 ASN A C 1
ATOM 913 O O . ASN A 1 122 ? -10.82 26.609 8.133 1 96.88 122 ASN A O 1
ATOM 917 N N . PHE A 1 123 ? -9.828 26.156 6.168 1 94.44 123 PHE A N 1
ATOM 918 C CA . PHE A 1 123 ? -8.648 26.922 6.57 1 94.44 123 PHE A CA 1
ATOM 919 C C . PHE A 1 123 ? -8.969 28.406 6.637 1 94.44 123 PHE A C 1
ATOM 921 O O . PHE A 1 123 ? -9.859 28.891 5.93 1 94.44 123 PHE A O 1
ATOM 928 N N . SER A 1 124 ? -8.273 29.031 7.52 1 91.31 124 SER A N 1
ATOM 929 C CA . SER A 1 124 ? -8.461 30.469 7.695 1 91.31 124 SER A CA 1
ATOM 930 C C . SER A 1 124 ? -7.129 31.203 7.703 1 91.31 124 SER A C 1
ATOM 932 O O . SER A 1 124 ? -6.066 30.578 7.68 1 91.31 124 SER A O 1
ATOM 934 N N . GLY A 1 125 ? -7.297 32.5 7.609 1 84.94 125 GLY A N 1
ATOM 935 C CA . GLY A 1 125 ? -6.129 33.375 7.715 1 84.94 125 GLY A CA 1
ATOM 936 C C . GLY A 1 125 ? -5.441 33.594 6.383 1 84.94 125 GLY A C 1
ATOM 937 O O . GLY A 1 125 ? -5.988 33.281 5.328 1 84.94 125 GLY A O 1
ATOM 938 N N . TRP A 1 126 ? -4.281 34.25 6.469 1 80 126 TRP A N 1
ATOM 939 C CA . TRP A 1 126 ? -3.531 34.625 5.277 1 80 126 TRP A CA 1
ATOM 940 C C . TRP A 1 126 ? -2.787 33.438 4.695 1 80 126 TRP A C 1
ATOM 942 O O . TRP A 1 126 ? -2.383 32.531 5.43 1 80 126 TRP A O 1
ATOM 952 N N . ILE A 1 127 ? -2.787 33.375 3.383 1 83.69 127 ILE A N 1
ATOM 953 C CA . ILE A 1 127 ? -1.965 32.375 2.68 1 83.69 127 ILE A CA 1
ATOM 954 C C . ILE A 1 127 ? -0.578 32.969 2.418 1 83.69 127 ILE A C 1
ATOM 956 O O . ILE A 1 127 ? -0.446 34 1.753 1 83.69 127 ILE A O 1
ATOM 960 N N . PRO A 1 128 ? 0.386 32.281 2.922 1 83.94 128 PRO A N 1
ATOM 961 C CA . PRO A 1 128 ? 1.732 32.781 2.648 1 83.94 128 PRO A CA 1
ATOM 962 C C . PRO A 1 128 ? 2.027 32.906 1.155 1 83.94 128 PRO A C 1
ATOM 964 O O . PRO A 1 128 ? 1.602 32.062 0.368 1 83.94 128 PRO A O 1
ATOM 967 N N . HIS A 1 129 ? 2.768 33.969 0.786 1 83.12 129 HIS A N 1
ATOM 968 C CA . HIS A 1 129 ? 3.088 34.25 -0.608 1 83.12 129 HIS A CA 1
ATOM 969 C C . HIS A 1 129 ? 3.834 33.062 -1.25 1 83.12 129 HIS A C 1
ATOM 971 O O . HIS A 1 129 ? 3.598 32.75 -2.416 1 83.12 129 HIS A O 1
ATOM 977 N N . GLU A 1 130 ? 4.648 32.438 -0.458 1 84.56 130 GLU A N 1
ATOM 978 C CA . GLU A 1 130 ? 5.473 31.328 -0.948 1 84.56 130 GLU A CA 1
ATOM 979 C C . GLU A 1 130 ? 4.605 30.172 -1.439 1 84.56 130 GLU A C 1
ATOM 981 O O . GLU A 1 130 ? 4.977 29.469 -2.383 1 84.56 130 GLU A O 1
ATOM 986 N N . LEU A 1 131 ? 3.512 30.047 -0.738 1 87.75 131 LEU A N 1
ATOM 987 C CA . LEU A 1 131 ? 2.619 28.969 -1.128 1 87.75 131 LEU A CA 1
ATOM 988 C C . LEU A 1 131 ? 1.892 29.297 -2.426 1 87.75 131 LEU A C 1
ATOM 990 O O . LEU A 1 131 ? 1.617 28.406 -3.234 1 87.75 131 LEU A O 1
ATOM 994 N N . LYS A 1 132 ? 1.631 30.516 -2.678 1 84.88 132 LYS A N 1
ATOM 995 C CA . LYS A 1 132 ? 0.945 30.969 -3.883 1 84.88 132 LYS A CA 1
ATOM 996 C C . LYS A 1 132 ? 1.812 30.766 -5.121 1 84.88 132 LYS A C 1
ATOM 998 O O . LYS A 1 132 ? 1.298 30.688 -6.238 1 84.88 132 LYS A O 1
ATOM 1003 N N . SER A 1 133 ? 3.061 30.656 -4.887 1 84.19 133 SER A N 1
ATOM 1004 C CA . SER A 1 133 ? 3.998 30.562 -6 1 84.19 133 SER A CA 1
ATOM 1005 C C . SER A 1 133 ? 4.254 29.094 -6.379 1 84.19 133 SER A C 1
ATOM 1007 O O . SER A 1 133 ? 4.988 28.812 -7.324 1 84.19 133 SER A O 1
ATOM 1009 N N . ILE A 1 134 ? 3.646 28.219 -5.66 1 87.94 134 ILE A N 1
ATOM 1010 C CA . ILE A 1 134 ? 3.838 26.812 -5.93 1 87.94 134 ILE A CA 1
ATOM 1011 C C . ILE A 1 134 ? 3.234 26.453 -7.285 1 87.94 134 ILE A C 1
ATOM 1013 O O . ILE A 1 134 ? 2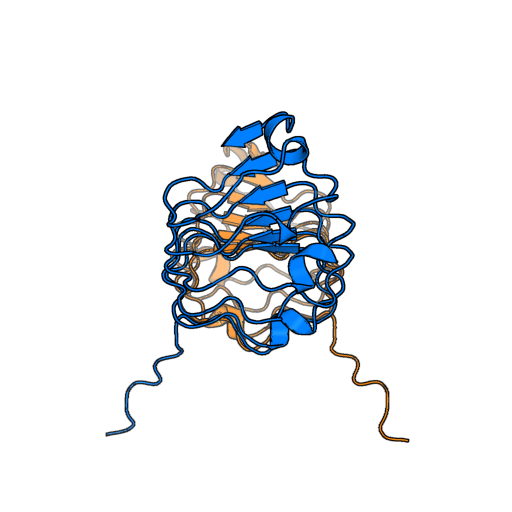.127 26.891 -7.613 1 87.94 134 ILE A O 1
ATOM 1017 N N . ASN A 1 135 ? 3.85 25.578 -8.055 1 84.06 135 ASN A N 1
ATOM 1018 C CA . ASN A 1 135 ? 3.447 25.266 -9.422 1 84.06 135 ASN A CA 1
ATOM 1019 C C . ASN A 1 135 ? 2.037 24.688 -9.477 1 84.06 135 ASN A C 1
ATOM 1021 O O . ASN A 1 135 ? 1.242 25.062 -10.344 1 84.06 135 ASN A O 1
ATOM 1025 N N . ASN A 1 136 ? 1.766 23.828 -8.438 1 84.88 136 ASN A N 1
ATOM 1026 C CA . ASN A 1 136 ? 0.467 23.156 -8.43 1 84.88 136 ASN A CA 1
ATOM 1027 C C . ASN A 1 136 ? -0.276 23.375 -7.117 1 84.88 136 ASN A C 1
ATOM 1029 O O . ASN A 1 136 ? -0.638 22.422 -6.438 1 84.88 136 ASN A O 1
ATOM 1033 N N . PHE A 1 137 ? -0.496 24.531 -6.863 1 85.31 137 PHE A N 1
ATOM 1034 C CA . PHE A 1 137 ? -1.273 24.891 -5.684 1 85.31 137 PHE A CA 1
ATOM 1035 C C . PHE A 1 137 ? -2.766 24.891 -5.996 1 85.31 137 PHE A C 1
ATOM 1037 O O . PHE A 1 137 ? -3.209 25.562 -6.926 1 85.31 137 PHE A O 1
ATOM 1044 N N . LYS A 1 138 ? -3.43 24.125 -5.238 1 83.56 138 LYS A N 1
ATOM 1045 C CA . LYS A 1 138 ? -4.883 24.078 -5.375 1 83.56 138 LYS A CA 1
ATOM 1046 C C . LYS A 1 138 ? -5.566 24.125 -4.012 1 83.56 138 LYS A C 1
ATOM 1048 O O . LYS A 1 138 ? -5.055 23.578 -3.035 1 83.56 138 LYS A O 1
ATOM 1053 N N . ASP B 1 1 ? 20.781 -6.539 28.641 1 17.09 1 ASP B N 1
ATOM 1054 C CA . ASP B 1 1 ? 21.234 -6.91 27.312 1 17.09 1 ASP B CA 1
ATOM 1055 C C . ASP B 1 1 ? 20.047 -6.996 26.344 1 17.09 1 ASP B C 1
ATOM 1057 O O . ASP B 1 1 ? 19.422 -8.047 26.203 1 17.09 1 ASP B O 1
ATOM 1061 N N . LEU B 1 2 ? 18.859 -6.395 26.406 1 26.17 2 LEU B N 1
ATOM 1062 C CA . LEU B 1 2 ? 17.422 -6.383 26.125 1 26.17 2 LEU B CA 1
ATOM 1063 C C . LEU B 1 2 ? 17.156 -6.398 24.625 1 26.17 2 LEU B C 1
ATOM 1065 O O . LEU B 1 2 ? 17.172 -5.348 23.984 1 26.17 2 LEU B O 1
ATOM 1069 N N . SER B 1 3 ? 17.797 -7.051 23.656 1 26.98 3 SER B N 1
ATOM 1070 C CA . SER B 1 3 ? 18.594 -7.465 22.516 1 26.98 3 SER B CA 1
ATOM 1071 C C . SER B 1 3 ? 17.781 -7.398 21.219 1 26.98 3 SER B C 1
ATOM 1073 O O . SER B 1 3 ? 16.547 -7.48 21.25 1 26.98 3 SER B O 1
ATOM 1075 N N . GLY B 1 4 ? 18.266 -6.969 19.812 1 31.59 4 GLY B N 1
ATOM 1076 C CA . GLY B 1 4 ? 17.969 -5.852 18.922 1 31.59 4 GLY B CA 1
ATOM 1077 C C . GLY B 1 4 ? 16.641 -5.984 18.234 1 31.59 4 GLY B C 1
ATOM 1078 O O . GLY B 1 4 ? 16.375 -6.977 17.547 1 31.59 4 GLY B O 1
ATOM 1079 N N . ASN B 1 5 ? 15.508 -5.793 18.875 1 32.78 5 ASN B N 1
ATOM 1080 C CA . ASN B 1 5 ? 14.117 -6 18.516 1 32.78 5 ASN B CA 1
ATOM 1081 C C . ASN B 1 5 ? 13.914 -5.918 17 1 32.78 5 ASN B C 1
ATOM 1083 O O . ASN B 1 5 ? 14.039 -4.84 16.406 1 32.78 5 ASN B O 1
ATOM 1087 N N . LYS B 1 6 ? 14.586 -6.629 16.328 1 34.19 6 LYS B N 1
ATOM 1088 C CA . LYS B 1 6 ? 14.688 -6.855 14.898 1 34.19 6 LYS B CA 1
ATOM 1089 C C . LYS B 1 6 ? 13.32 -6.762 14.227 1 34.19 6 LYS B C 1
ATOM 1091 O O . LYS B 1 6 ? 12.578 -7.742 14.172 1 34.19 6 LYS B O 1
ATOM 1096 N N . ILE B 1 7 ? 12.383 -5.801 14.656 1 39.97 7 ILE B N 1
ATOM 1097 C CA . ILE B 1 7 ? 11.188 -5.387 13.93 1 39.97 7 ILE B CA 1
ATOM 1098 C C . ILE B 1 7 ? 11.297 -5.805 12.469 1 39.97 7 ILE B C 1
ATOM 1100 O O . ILE B 1 7 ? 12.047 -5.203 11.695 1 39.97 7 ILE B O 1
ATOM 1104 N N . HIS B 1 8 ? 11.547 -6.977 12.328 1 47.47 8 HIS B N 1
ATOM 1105 C CA . HIS B 1 8 ? 11.758 -7.742 11.102 1 47.47 8 HIS B CA 1
ATOM 1106 C C . HIS B 1 8 ? 10.836 -7.27 9.992 1 47.47 8 HIS B C 1
ATOM 1108 O O . HIS B 1 8 ? 9.711 -6.832 10.25 1 47.47 8 HIS B O 1
ATOM 1114 N N . ASP B 1 9 ? 11.531 -6.641 8.969 1 62.56 9 ASP B N 1
ATOM 1115 C CA . ASP B 1 9 ? 11.281 -6.492 7.539 1 62.56 9 ASP B CA 1
ATOM 1116 C C . ASP B 1 9 ? 10.297 -7.547 7.043 1 62.56 9 ASP B C 1
ATOM 1118 O O . ASP B 1 9 ? 10.547 -8.219 6.039 1 62.56 9 ASP B O 1
ATOM 1122 N N . THR B 1 10 ? 9.508 -7.871 7.973 1 65.75 10 THR B N 1
ATOM 1123 C CA . THR B 1 10 ? 8.484 -8.805 7.516 1 65.75 10 THR B CA 1
ATOM 1124 C C . THR B 1 10 ? 7.145 -8.086 7.332 1 65.75 10 THR B C 1
ATOM 1126 O O . THR B 1 10 ? 6.977 -6.949 7.777 1 65.75 10 THR B O 1
ATOM 1129 N N . ILE B 1 11 ? 6.336 -8.664 6.59 1 67.88 11 ILE B N 1
ATOM 1130 C CA . ILE B 1 11 ? 4.973 -8.164 6.457 1 67.88 11 ILE B CA 1
ATOM 1131 C C . ILE B 1 11 ? 4.25 -8.281 7.797 1 67.88 11 ILE B C 1
ATOM 1133 O O . ILE B 1 11 ? 4.289 -9.336 8.445 1 67.88 11 ILE B O 1
ATOM 1137 N N . PRO B 1 12 ? 3.553 -7.152 8.172 1 64.81 12 PRO B N 1
ATOM 1138 C CA . PRO B 1 12 ? 2.854 -7.188 9.461 1 64.81 12 PRO B CA 1
ATOM 1139 C C . PRO B 1 12 ? 1.781 -8.273 9.516 1 64.81 12 PRO B C 1
ATOM 1141 O O . PRO B 1 12 ? 1.106 -8.531 8.516 1 64.81 12 PRO B O 1
ATOM 1144 N N . TYR B 1 13 ? 1.617 -8.828 10.781 1 64.56 13 TYR B N 1
ATOM 1145 C CA . TYR B 1 13 ? 0.644 -9.891 10.992 1 64.56 13 TYR B CA 1
ATOM 1146 C C . TYR B 1 13 ? -0.76 -9.328 11.164 1 64.56 13 TYR B C 1
ATOM 1148 O O . TYR B 1 13 ? -1.751 -10.031 10.961 1 64.56 13 TYR B O 1
ATOM 1156 N N . GLN B 1 14 ? -0.805 -8.023 11.508 1 63.34 14 GLN B N 1
ATOM 1157 C CA . GLN B 1 14 ? -2.154 -7.52 11.742 1 63.34 14 GLN B CA 1
ATOM 1158 C C . GLN B 1 14 ? -2.562 -6.52 10.664 1 63.34 14 GLN B C 1
ATOM 1160 O O . GLN B 1 14 ? -2.445 -5.309 10.852 1 63.34 14 GLN B O 1
ATOM 1165 N N . LEU B 1 15 ? -2.889 -6.949 9.586 1 70.12 15 LEU B N 1
ATOM 1166 C CA . LEU B 1 15 ? -3.5 -6.152 8.531 1 70.12 15 LEU B CA 1
ATOM 1167 C C . LEU B 1 15 ? -5.02 -6.262 8.578 1 70.12 15 LEU B C 1
ATOM 1169 O O . LEU B 1 15 ? -5.562 -7.312 8.922 1 70.12 15 LEU B O 1
ATOM 1173 N N . PRO B 1 16 ? -5.676 -5.074 8.297 1 72 16 PRO B N 1
ATOM 1174 C CA . PRO B 1 16 ? -7.137 -5.188 8.32 1 72 16 PRO B CA 1
ATOM 1175 C C . PRO B 1 16 ? -7.66 -6.211 7.316 1 72 16 PRO B C 1
ATOM 1177 O O . PRO B 1 16 ? -7.285 -6.18 6.141 1 72 16 PRO B O 1
ATOM 1180 N N . PRO B 1 17 ? -8.539 -7.09 7.844 1 74 17 PRO B N 1
ATOM 1181 C CA . PRO B 1 17 ? -8.992 -8.18 6.977 1 74 17 PRO B CA 1
ATOM 1182 C C . PRO B 1 17 ? -9.844 -7.688 5.809 1 74 17 PRO B C 1
ATOM 1184 O O . PRO B 1 17 ? -10.031 -8.414 4.828 1 74 17 PRO B O 1
ATOM 1187 N N . ASN B 1 18 ? -10.289 -6.488 5.883 1 79.56 18 ASN B N 1
ATOM 1188 C CA . ASN B 1 18 ? -11.219 -6.047 4.852 1 79.56 18 ASN B CA 1
ATOM 1189 C C . ASN B 1 18 ? -10.547 -5.117 3.846 1 79.56 18 ASN B C 1
ATOM 1191 O O . ASN B 1 18 ? -11.219 -4.426 3.084 1 79.56 18 ASN B O 1
ATOM 1195 N N . LEU B 1 19 ? -9.273 -5.164 3.83 1 85.88 19 LEU B N 1
ATOM 1196 C CA . LEU B 1 19 ? -8.586 -4.375 2.812 1 85.88 19 LEU B CA 1
ATOM 1197 C C . LEU B 1 19 ? -8.93 -4.871 1.413 1 85.88 19 LEU B C 1
ATOM 1199 O O . LEU B 1 19 ? -9.047 -6.078 1.19 1 85.88 19 LEU B O 1
ATOM 1203 N N . THR B 1 20 ? -9.039 -3.846 0.567 1 90.88 20 THR B N 1
ATOM 1204 C CA . THR B 1 20 ? -9.289 -4.234 -0.816 1 90.88 20 THR B CA 1
ATOM 1205 C C . THR B 1 20 ? -8.031 -4.059 -1.666 1 90.88 20 THR B C 1
ATOM 1207 O O . THR B 1 20 ? -7.918 -4.645 -2.744 1 90.88 20 THR B O 1
ATOM 1210 N N . SER B 1 21 ? -7.094 -3.123 -1.169 1 92 21 SER B N 1
ATOM 1211 C CA . SER B 1 21 ? -5.848 -2.859 -1.883 1 92 21 SER B CA 1
ATOM 1212 C C . SER B 1 21 ? -4.676 -2.73 -0.918 1 92 21 SER B C 1
ATOM 1214 O O . SER B 1 21 ? -4.758 -2.01 0.078 1 92 21 SER B O 1
ATOM 1216 N N . LEU B 1 22 ? -3.586 -3.494 -1.234 1 90.12 22 LEU B N 1
ATOM 1217 C CA . LEU B 1 22 ? -2.381 -3.463 -0.414 1 90.12 22 LEU B CA 1
ATOM 1218 C C . LEU B 1 22 ? -1.132 -3.393 -1.285 1 90.12 22 LEU B C 1
ATOM 1220 O O . LEU B 1 22 ? -0.855 -4.312 -2.059 1 90.12 22 LEU B O 1
ATOM 1224 N N . ASN B 1 23 ? -0.36 -2.227 -1.158 1 91.38 23 ASN B N 1
ATOM 1225 C CA . ASN B 1 23 ? 0.89 -2.07 -1.896 1 91.38 23 ASN B CA 1
ATOM 1226 C C . ASN B 1 23 ? 2.074 -1.87 -0.955 1 91.38 23 ASN B C 1
ATOM 1228 O O . ASN B 1 23 ? 2.131 -0.878 -0.226 1 91.38 23 ASN B O 1
ATOM 1232 N N . LEU B 1 24 ? 3.008 -2.861 -0.995 1 89.81 24 LEU B N 1
ATOM 1233 C CA . LEU B 1 24 ? 4.203 -2.875 -0.157 1 89.81 24 LEU B CA 1
ATOM 1234 C C . LEU B 1 24 ? 5.461 -3.027 -1.005 1 89.81 24 LEU B C 1
ATOM 1236 O O . LEU B 1 24 ? 6.496 -3.475 -0.509 1 89.81 24 LEU B O 1
ATOM 1240 N N . ALA B 1 25 ? 5.387 -2.631 -2.193 1 92.81 25 ALA B N 1
ATOM 1241 C CA . ALA B 1 25 ? 6.488 -2.824 -3.131 1 92.81 25 ALA B CA 1
ATOM 1242 C C . ALA B 1 25 ? 7.715 -2.02 -2.707 1 92.81 25 ALA B C 1
ATOM 1244 O O . ALA B 1 25 ? 7.594 -0.875 -2.266 1 92.81 25 ALA B O 1
ATOM 1245 N N . GLY B 1 26 ? 8.953 -2.686 -2.859 1 90.31 26 GLY B N 1
ATOM 1246 C CA . GLY B 1 26 ? 10.203 -1.961 -2.725 1 90.31 26 GLY B CA 1
ATOM 1247 C C . GLY B 1 26 ? 10.508 -1.556 -1.294 1 90.31 26 GLY B C 1
ATOM 1248 O O . GLY B 1 26 ? 10.906 -0.419 -1.038 1 90.31 26 GLY B O 1
ATOM 1249 N N . ASN B 1 27 ? 10.352 -2.633 -0.286 1 86.69 27 ASN B N 1
ATOM 1250 C CA . ASN B 1 27 ? 10.531 -2.238 1.106 1 86.69 27 ASN B CA 1
ATOM 1251 C C . ASN B 1 27 ? 11.547 -3.131 1.814 1 86.69 27 ASN B C 1
ATOM 1253 O O . ASN B 1 27 ? 11.578 -3.191 3.045 1 86.69 27 ASN B O 1
ATOM 1257 N N . ASN B 1 28 ? 12.211 -3.838 1.068 1 85.56 28 ASN B N 1
ATOM 1258 C CA . ASN B 1 28 ? 13.266 -4.699 1.595 1 85.56 28 ASN B CA 1
ATOM 1259 C C . ASN B 1 28 ? 12.711 -5.723 2.582 1 85.56 28 ASN B C 1
ATOM 1261 O O . ASN B 1 28 ? 13.352 -6.031 3.588 1 85.56 28 ASN B O 1
ATOM 1265 N N . LEU B 1 29 ? 11.531 -6.113 2.328 1 87 29 LEU B N 1
ATOM 1266 C CA . LEU B 1 29 ? 10.898 -7.109 3.188 1 87 29 LEU B CA 1
ATOM 1267 C C . LEU B 1 29 ? 11.547 -8.477 3.012 1 87 29 LEU B C 1
ATOM 1269 O O . LEU B 1 29 ? 11.969 -8.836 1.907 1 87 29 LEU B O 1
ATOM 1273 N N . THR B 1 30 ? 11.555 -9.156 4.125 1 88.5 30 THR B N 1
ATOM 1274 C CA . THR B 1 30 ? 12.141 -10.484 4.129 1 88.5 30 THR B CA 1
ATOM 1275 C C . THR B 1 30 ? 11.18 -11.5 4.742 1 88.5 30 THR B C 1
ATOM 1277 O O . THR B 1 30 ? 10.102 -11.133 5.219 1 88.5 30 THR B O 1
ATOM 1280 N N . GLY B 1 31 ? 11.547 -12.766 4.656 1 87.31 31 GLY B N 1
ATOM 1281 C CA . GLY B 1 31 ? 10.734 -13.82 5.234 1 87.31 31 GLY B CA 1
ATOM 1282 C C . GLY B 1 31 ? 9.633 -14.305 4.309 1 87.31 31 GLY B C 1
ATOM 1283 O O . GLY B 1 31 ? 9.766 -14.219 3.086 1 87.31 31 GLY B O 1
ATOM 1284 N N . ASN B 1 32 ? 8.539 -14.922 4.984 1 87.38 32 ASN B N 1
ATOM 1285 C CA . ASN B 1 32 ? 7.422 -15.477 4.234 1 87.38 32 ASN B CA 1
ATOM 1286 C C . ASN B 1 32 ? 6.242 -14.508 4.195 1 87.38 32 ASN B C 1
ATOM 1288 O O . ASN B 1 32 ? 6.203 -13.531 4.949 1 87.38 32 ASN B O 1
ATOM 1292 N N . LEU B 1 33 ? 5.363 -14.836 3.279 1 86.56 33 LEU B N 1
ATOM 1293 C CA . LEU B 1 33 ? 4.059 -14.188 3.393 1 86.56 33 LEU B CA 1
ATOM 1294 C C . LEU B 1 33 ? 3.348 -14.625 4.672 1 86.56 33 LEU B C 1
ATOM 1296 O O . LEU B 1 33 ? 3.215 -15.82 4.938 1 86.56 33 LEU B O 1
ATOM 1300 N N . PRO B 1 34 ? 2.955 -13.641 5.312 1 80.25 34 PRO B N 1
ATOM 1301 C CA . PRO B 1 34 ? 2.279 -14.047 6.547 1 80.25 34 PRO B CA 1
ATOM 1302 C C . PRO B 1 34 ? 0.898 -14.648 6.293 1 80.25 34 PRO B C 1
ATOM 1304 O O . PRO B 1 34 ? 0.237 -14.297 5.312 1 80.25 34 PRO B O 1
ATOM 1307 N N . TYR B 1 35 ? 0.451 -15.484 7.332 1 80.81 35 TYR B N 1
ATOM 1308 C CA . TYR B 1 35 ? -0.832 -16.172 7.207 1 80.81 35 TYR B CA 1
ATOM 1309 C C . TYR B 1 35 ? -1.986 -15.172 7.277 1 80.81 35 TYR B C 1
ATOM 1311 O O . TYR B 1 35 ? -3.078 -15.445 6.77 1 80.81 35 TYR B O 1
ATOM 1319 N N . SER B 1 36 ? -1.729 -14.031 7.793 1 81.5 36 SER B N 1
ATOM 1320 C CA . SER B 1 36 ? -2.775 -13.016 7.887 1 81.5 36 SER B CA 1
ATOM 1321 C C . SER B 1 36 ? -3.277 -12.609 6.504 1 81.5 36 SER B C 1
ATOM 1323 O O . SER B 1 36 ? -4.434 -12.211 6.352 1 81.5 36 SER B O 1
ATOM 1325 N N . ILE B 1 37 ? -2.455 -12.711 5.527 1 86.06 37 ILE B N 1
ATOM 1326 C CA . ILE B 1 37 ? -2.867 -12.414 4.16 1 86.06 37 ILE B CA 1
ATOM 1327 C C . ILE B 1 37 ? -3.988 -13.359 3.744 1 86.06 37 ILE B C 1
ATOM 1329 O O . ILE B 1 37 ? -4.898 -12.977 3.008 1 86.06 37 ILE B O 1
ATOM 1333 N N . ALA B 1 38 ? -3.914 -14.633 4.301 1 87.75 38 ALA B N 1
ATOM 1334 C CA . ALA B 1 38 ? -4.918 -15.641 3.975 1 87.75 38 ALA B CA 1
ATOM 1335 C C . ALA B 1 38 ? -6.301 -15.211 4.457 1 87.75 38 ALA B C 1
ATOM 1337 O O . ALA B 1 38 ? -7.316 -15.648 3.914 1 87.75 38 ALA B O 1
ATOM 1338 N N . LEU B 1 39 ? -6.297 -14.312 5.328 1 83.75 39 LEU B N 1
ATOM 1339 C CA . LEU B 1 39 ? -7.551 -13.891 5.945 1 83.75 39 LEU B CA 1
ATOM 1340 C C . LEU B 1 39 ? -8.117 -12.664 5.242 1 83.75 39 LEU B C 1
ATOM 1342 O O . LEU B 1 39 ? -9.266 -12.281 5.48 1 83.75 39 LEU B O 1
ATOM 1346 N N . MET B 1 40 ? -7.363 -12.102 4.398 1 86.31 40 MET B N 1
ATOM 1347 C CA . MET B 1 40 ? -7.785 -10.891 3.701 1 86.31 40 MET B CA 1
ATOM 1348 C C . MET B 1 40 ? -8.531 -11.234 2.418 1 86.31 40 MET B C 1
ATOM 1350 O O . MET B 1 40 ? -8.094 -10.891 1.322 1 86.31 40 MET B O 1
ATOM 1354 N N . VAL B 1 41 ? -9.664 -11.672 2.588 1 89.44 41 VAL B N 1
ATOM 1355 C CA . VAL B 1 41 ? -10.391 -12.312 1.496 1 89.44 41 VAL B CA 1
ATOM 1356 C C . VAL B 1 41 ? -11 -11.242 0.588 1 89.44 41 VAL B C 1
ATOM 1358 O O . VAL B 1 41 ? -11.438 -11.547 -0.523 1 89.44 41 VAL B O 1
ATOM 1361 N N . SER B 1 42 ? -10.992 -10.008 0.994 1 90.5 42 SER B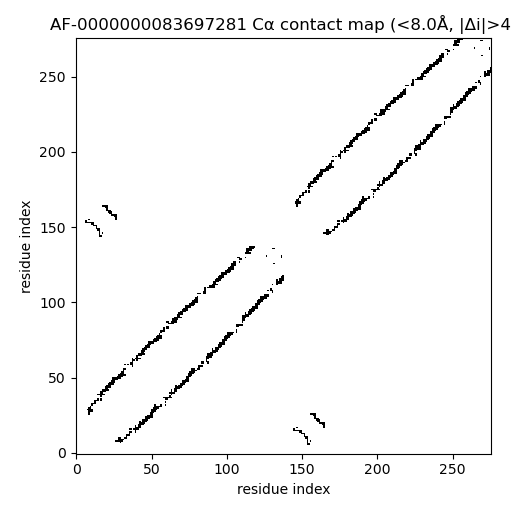 N 1
ATOM 1362 C CA . SER B 1 42 ? -11.594 -8.93 0.212 1 90.5 42 SER B CA 1
ATOM 1363 C C . SER B 1 42 ? -10.578 -8.297 -0.729 1 90.5 42 SER B C 1
ATOM 1365 O O . SER B 1 42 ? -10.922 -7.426 -1.527 1 90.5 42 SER B O 1
ATOM 1367 N N . LEU B 1 43 ? -9.391 -8.766 -0.799 1 92.94 43 LEU B N 1
ATOM 1368 C CA . LEU B 1 43 ? -8.344 -8.148 -1.613 1 92.94 43 LEU B CA 1
ATOM 1369 C C . LEU B 1 43 ? -8.648 -8.312 -3.098 1 92.94 43 LEU B C 1
ATOM 1371 O O . LEU B 1 43 ? -8.945 -9.414 -3.559 1 92.94 43 LEU B O 1
ATOM 1375 N N . ASN B 1 44 ? -8.547 -7.137 -3.77 1 96.62 44 ASN B N 1
ATOM 1376 C CA . ASN B 1 44 ? -8.602 -7.137 -5.227 1 96.62 44 ASN B CA 1
ATOM 1377 C C . ASN B 1 44 ? -7.223 -6.906 -5.836 1 96.62 44 ASN B C 1
ATOM 1379 O O . ASN B 1 44 ? -6.98 -7.266 -6.992 1 96.62 44 ASN B O 1
ATOM 1383 N N . TYR B 1 45 ? -6.434 -6.273 -4.977 1 96.5 45 TYR B N 1
ATOM 1384 C CA . TYR B 1 45 ? -5.098 -5.906 -5.434 1 96.5 45 TYR B CA 1
ATOM 1385 C C . TYR B 1 45 ? -4.059 -6.156 -4.344 1 96.5 45 TYR B C 1
ATOM 1387 O O . TYR B 1 45 ? -4.223 -5.703 -3.209 1 96.5 45 TYR B O 1
ATOM 1395 N N . LEU B 1 46 ? -3 -6.926 -4.691 1 95.19 46 LEU B N 1
ATOM 1396 C CA . LEU B 1 46 ? -1.879 -7.152 -3.787 1 95.19 46 LEU B CA 1
ATOM 1397 C C . LEU B 1 46 ? -0.549 -7.02 -4.523 1 95.19 46 LEU B C 1
ATOM 1399 O O . LEU B 1 46 ? -0.308 -7.719 -5.508 1 95.19 46 LEU B O 1
ATOM 1403 N N . ASN B 1 47 ? 0.353 -6.062 -4.027 1 96.19 47 ASN B N 1
ATOM 1404 C CA . ASN B 1 47 ? 1.688 -5.887 -4.59 1 96.19 47 ASN B CA 1
ATOM 1405 C C . ASN B 1 47 ? 2.764 -5.957 -3.508 1 96.19 47 ASN B C 1
ATOM 1407 O O . ASN B 1 47 ? 2.834 -5.086 -2.641 1 96.19 47 ASN B O 1
ATOM 1411 N N . VAL B 1 48 ? 3.545 -7.047 -3.586 1 93.56 48 VAL B N 1
ATOM 1412 C CA . VAL B 1 48 ? 4.676 -7.188 -2.674 1 93.56 48 VAL B CA 1
ATOM 1413 C C . VAL B 1 48 ? 5.969 -7.332 -3.475 1 93.56 48 VAL B C 1
ATOM 1415 O O . VAL B 1 48 ? 6.926 -7.953 -3.012 1 93.56 48 VAL B O 1
ATOM 1418 N N . SER B 1 49 ? 6.051 -6.754 -4.602 1 96.69 49 SER B N 1
ATOM 1419 C CA . SER B 1 49 ? 7.176 -6.914 -5.516 1 96.69 49 SER B CA 1
ATOM 1420 C C . SER B 1 49 ? 8.398 -6.145 -5.023 1 96.69 49 SER B C 1
ATOM 1422 O O . SER B 1 49 ? 8.289 -5.285 -4.148 1 96.69 49 SER B O 1
ATOM 1424 N N . ASN B 1 50 ? 9.586 -6.523 -5.594 1 95.94 50 ASN B N 1
ATOM 1425 C CA . ASN B 1 50 ? 10.844 -5.824 -5.328 1 95.94 50 ASN B CA 1
ATOM 1426 C C . ASN B 1 50 ? 11.195 -5.844 -3.842 1 95.94 50 ASN B C 1
ATOM 1428 O O . ASN B 1 50 ? 11.453 -4.797 -3.248 1 95.94 50 ASN B O 1
ATOM 1432 N N . ASN B 1 51 ? 11.219 -7.133 -3.328 1 93.88 51 ASN B N 1
ATOM 1433 C CA . ASN B 1 51 ? 11.641 -7.391 -1.955 1 93.88 51 ASN B CA 1
ATOM 1434 C C . ASN B 1 51 ? 12.57 -8.602 -1.872 1 93.88 51 ASN B C 1
ATOM 1436 O O . ASN B 1 51 ? 13.203 -8.969 -2.861 1 93.88 51 ASN B O 1
ATOM 1440 N N . ALA B 1 52 ? 12.734 -9.055 -0.608 1 94.25 52 ALA B N 1
ATOM 1441 C CA . ALA B 1 52 ? 13.578 -10.234 -0.411 1 94.25 52 ALA B CA 1
ATOM 1442 C C . ALA B 1 52 ? 12.781 -11.383 0.212 1 94.25 52 ALA B C 1
ATOM 1444 O O . ALA B 1 52 ? 13.297 -12.117 1.055 1 94.25 52 ALA B O 1
ATOM 1445 N N . LEU B 1 53 ? 11.508 -11.367 -0.166 1 92.31 53 LEU B N 1
ATOM 1446 C CA . LEU B 1 53 ? 10.672 -12.438 0.349 1 92.31 53 LEU B CA 1
ATOM 1447 C C . LEU B 1 53 ? 11.102 -13.789 -0.225 1 92.31 53 LEU B C 1
ATOM 1449 O O . LEU B 1 53 ? 11.594 -13.859 -1.353 1 92.31 53 LEU B O 1
ATOM 1453 N N . SER B 1 54 ? 10.836 -14.75 0.684 1 93.44 54 SER B N 1
ATOM 1454 C CA . SER B 1 54 ? 11.367 -16.047 0.313 1 93.44 54 SER B CA 1
ATOM 1455 C C . SER B 1 54 ? 10.422 -17.172 0.731 1 93.44 54 SER B C 1
ATOM 1457 O O . SER B 1 54 ? 9.289 -16.922 1.135 1 93.44 54 SER B O 1
ATOM 1459 N N . MET B 1 55 ? 10.82 -18.344 0.587 1 88.69 55 MET B N 1
ATOM 1460 C CA . MET B 1 55 ? 10.109 -19.578 0.938 1 88.69 55 MET B CA 1
ATOM 1461 C C . MET B 1 55 ? 8.938 -19.812 -0.012 1 88.69 55 MET B C 1
ATOM 1463 O O . MET B 1 55 ? 8.812 -19.125 -1.029 1 88.69 55 MET B O 1
ATOM 1467 N N . SER B 1 56 ? 8.172 -20.844 0.311 1 90.75 56 SER B N 1
ATOM 1468 C CA . SER B 1 56 ? 7.07 -21.266 -0.544 1 90.75 56 SER B CA 1
ATOM 1469 C C . SER B 1 56 ? 5.844 -20.375 -0.345 1 90.75 56 SER B C 1
ATOM 1471 O O . SER B 1 56 ? 5.648 -19.812 0.731 1 90.75 56 SER B O 1
ATOM 1473 N N . ILE B 1 57 ? 5.102 -20.062 -1.389 1 90.75 57 ILE B N 1
ATOM 1474 C CA . ILE B 1 57 ? 3.871 -19.297 -1.35 1 90.75 57 ILE B CA 1
ATOM 1475 C C . ILE B 1 57 ? 2.797 -20.062 -0.584 1 90.75 57 ILE B C 1
ATOM 1477 O O . ILE B 1 57 ? 1.851 -19.469 -0.063 1 90.75 57 ILE B O 1
ATOM 1481 N N . ALA B 1 58 ? 3.002 -20.906 0.004 1 83.69 58 ALA B N 1
ATOM 1482 C CA . ALA B 1 58 ? 2.045 -21.734 0.739 1 83.69 58 ALA B CA 1
ATOM 1483 C C . ALA B 1 58 ? 0.626 -21.516 0.218 1 83.69 58 ALA B C 1
ATOM 1485 O O . ALA B 1 58 ? 0.429 -20.906 -0.832 1 83.69 58 ALA B O 1
ATOM 1486 N N . ASP B 1 59 ? -0.357 -22.109 0.82 1 88.5 59 ASP B N 1
ATOM 1487 C CA . ASP B 1 59 ? -1.743 -22 0.371 1 88.5 59 ASP B CA 1
ATOM 1488 C C . ASP B 1 59 ? -2.426 -20.781 0.957 1 88.5 59 ASP B C 1
ATOM 1490 O O . ASP B 1 59 ? -3.57 -20.844 1.409 1 88.5 59 ASP B O 1
ATOM 1494 N N . VAL B 1 60 ? -1.723 -19.625 0.732 1 88.62 60 VAL B N 1
ATOM 1495 C CA . VAL B 1 60 ? -2.238 -18.422 1.368 1 88.62 60 VAL B CA 1
ATOM 1496 C C . VAL B 1 60 ? -3.303 -17.781 0.478 1 88.62 60 VAL B C 1
ATOM 1498 O O . VAL B 1 60 ? -4.09 -16.953 0.938 1 88.62 60 VAL B O 1
ATOM 1501 N N . PHE B 1 61 ? -3.48 -18.188 -0.703 1 93.31 61 PHE B N 1
ATOM 1502 C CA . PHE B 1 61 ? -4.395 -17.516 -1.619 1 93.31 61 PHE B CA 1
ATOM 1503 C C . PHE B 1 61 ? -5.629 -18.375 -1.878 1 93.31 61 PHE B C 1
ATOM 1505 O O . PHE B 1 61 ? -6.402 -18.109 -2.797 1 93.31 61 PHE B O 1
ATOM 1512 N N . ALA B 1 62 ? -5.805 -19.391 -1.028 1 92.62 62 ALA B N 1
ATOM 1513 C CA . ALA B 1 62 ? -6.859 -20.375 -1.258 1 92.62 62 ALA B CA 1
ATOM 1514 C C . ALA B 1 62 ? -8.234 -19.719 -1.247 1 92.62 62 ALA B C 1
ATOM 1516 O O . ALA B 1 62 ? -9.148 -20.156 -1.941 1 92.62 62 ALA B O 1
ATOM 1517 N N . ASN B 1 63 ? -8.391 -18.578 -0.596 1 92.19 63 ASN B N 1
ATOM 1518 C CA . ASN B 1 63 ? -9.711 -17.984 -0.443 1 92.19 63 ASN B CA 1
ATOM 1519 C C . ASN B 1 63 ? -9.766 -16.594 -1.068 1 92.19 63 ASN B C 1
ATOM 1521 O O . ASN B 1 63 ? -10.625 -15.781 -0.717 1 92.19 63 ASN B O 1
ATOM 1525 N N . HIS B 1 64 ? -8.953 -16.344 -1.985 1 95.56 64 HIS B N 1
ATOM 1526 C CA . HIS B 1 64 ? -8.875 -15.016 -2.57 1 95.56 64 HIS B CA 1
ATOM 1527 C C . HIS B 1 64 ? -9.555 -14.969 -3.938 1 95.56 64 HIS B C 1
ATOM 1529 O O . HIS B 1 64 ? -8.93 -14.594 -4.93 1 95.56 64 HIS B O 1
ATOM 1535 N N . SER B 1 65 ? -10.828 -15.219 -3.932 1 95.25 65 SER B N 1
ATOM 1536 C CA . SER B 1 65 ? -11.57 -15.328 -5.184 1 95.25 65 SER B CA 1
ATOM 1537 C C . SER B 1 65 ? -11.781 -13.953 -5.82 1 95.25 65 SER B C 1
ATOM 1539 O O . SER B 1 65 ? -12.125 -13.859 -7 1 95.25 65 SER B O 1
ATOM 1541 N N . ARG B 1 66 ? -11.453 -12.883 -5.102 1 96.12 66 ARG B N 1
ATOM 1542 C CA . ARG B 1 66 ? -11.703 -11.539 -5.609 1 96.12 66 ARG B CA 1
ATOM 1543 C C . ARG B 1 66 ? -10.43 -10.914 -6.164 1 96.12 66 ARG B C 1
ATOM 1545 O O . ARG B 1 66 ? -10.469 -9.844 -6.773 1 96.12 66 ARG B O 1
ATOM 1552 N N . LEU B 1 67 ? -9.406 -11.539 -6.027 1 97.38 67 LEU B N 1
ATOM 1553 C CA . LEU B 1 67 ? -8.117 -10.977 -6.426 1 97.38 67 LEU B CA 1
ATOM 1554 C C . LEU B 1 67 ? -8.047 -10.797 -7.941 1 97.38 67 LEU B C 1
ATOM 1556 O O . LEU B 1 67 ? -8.227 -11.758 -8.695 1 97.38 67 LEU B O 1
ATOM 1560 N N . ASP B 1 68 ? -7.844 -9.555 -8.297 1 98.38 68 ASP B N 1
ATOM 1561 C CA . ASP B 1 68 ? -7.766 -9.203 -9.711 1 98.38 68 ASP B CA 1
ATOM 1562 C C . ASP B 1 68 ? -6.312 -9.117 -10.172 1 98.38 68 ASP B C 1
ATOM 1564 O O . ASP B 1 68 ? -5.977 -9.586 -11.266 1 98.38 68 ASP B O 1
ATOM 1568 N N . THR B 1 69 ? -5.527 -8.477 -9.281 1 98.62 69 THR B N 1
ATOM 1569 C CA . THR B 1 69 ? -4.117 -8.289 -9.602 1 98.62 69 THR B CA 1
ATOM 1570 C C . THR B 1 69 ? -3.232 -8.766 -8.453 1 98.62 69 THR B C 1
ATOM 1572 O O . THR B 1 69 ? -3.443 -8.391 -7.297 1 98.62 69 THR B O 1
ATOM 1575 N N . LEU B 1 70 ? -2.262 -9.633 -8.859 1 98.25 70 LEU B N 1
ATOM 1576 C CA . LEU B 1 70 ? -1.296 -10.172 -7.906 1 98.25 70 LEU B CA 1
ATOM 1577 C C . LEU B 1 70 ? 0.129 -10.016 -8.422 1 98.25 70 LEU B C 1
ATOM 1579 O O . LEU B 1 70 ? 0.477 -10.562 -9.477 1 98.25 70 LEU B O 1
ATOM 1583 N N . ASP B 1 71 ? 0.955 -9.203 -7.672 1 98.5 71 ASP B N 1
ATOM 1584 C CA . ASP B 1 71 ? 2.346 -9.008 -8.07 1 98.5 71 ASP B CA 1
ATOM 1585 C C . ASP B 1 71 ? 3.303 -9.508 -6.992 1 98.5 71 ASP B C 1
ATOM 1587 O O . ASP B 1 71 ? 3.461 -8.875 -5.953 1 98.5 71 ASP B O 1
ATOM 1591 N N . LEU B 1 72 ? 3.959 -10.641 -7.273 1 98 72 LEU B N 1
ATOM 1592 C CA . LEU B 1 72 ? 4.941 -11.258 -6.383 1 98 72 LEU B CA 1
ATOM 1593 C C . LEU B 1 72 ? 6.344 -11.172 -6.98 1 98 72 LEU B C 1
ATOM 1595 O O . LEU B 1 72 ? 7.266 -11.836 -6.504 1 98 72 LEU B O 1
ATOM 1599 N N . SER B 1 73 ? 6.531 -10.328 -7.926 1 98.38 73 SER B N 1
ATOM 1600 C CA . SER B 1 73 ? 7.734 -10.359 -8.75 1 98.38 73 SER B CA 1
ATOM 1601 C C . SER B 1 73 ? 8.93 -9.766 -8 1 98.38 73 SER B C 1
ATOM 1603 O O . SER B 1 73 ? 8.758 -9.062 -7.004 1 98.38 73 SER B O 1
ATOM 1605 N N . PHE B 1 74 ? 10.164 -10.109 -8.445 1 98.19 74 PHE B N 1
ATOM 1606 C CA . PHE B 1 74 ? 11.422 -9.578 -7.934 1 98.19 74 PHE B CA 1
ATOM 1607 C C . PHE B 1 74 ? 11.57 -9.883 -6.445 1 98.19 74 PHE B C 1
ATOM 1609 O O . PHE B 1 74 ? 11.82 -8.977 -5.645 1 98.19 74 PHE B O 1
ATOM 1616 N N . ASN B 1 75 ? 11.477 -11.234 -6.211 1 97.75 75 ASN B N 1
ATOM 1617 C CA . ASN B 1 75 ? 11.719 -11.797 -4.887 1 97.75 75 ASN B CA 1
ATOM 1618 C C . ASN B 1 75 ? 12.562 -13.07 -4.969 1 97.75 75 ASN B C 1
ATOM 1620 O O . ASN B 1 75 ? 13.383 -13.219 -5.871 1 97.75 75 ASN B O 1
ATOM 1624 N N . ASN B 1 76 ? 12.398 -13.875 -3.865 1 97.69 76 ASN B N 1
ATOM 1625 C CA . ASN B 1 76 ? 13.109 -15.148 -3.84 1 97.69 76 ASN B CA 1
ATOM 1626 C C . ASN B 1 76 ? 12.18 -16.312 -3.523 1 97.69 76 ASN B C 1
ATOM 1628 O O . ASN B 1 76 ? 12.578 -17.281 -2.871 1 97.69 76 ASN B O 1
ATOM 1632 N N . PHE B 1 77 ? 10.938 -16.203 -3.973 1 97.12 77 PHE B N 1
ATOM 1633 C CA . PHE B 1 77 ? 10 -17.297 -3.727 1 97.12 77 PHE B CA 1
ATOM 1634 C C . PHE B 1 77 ? 10.477 -18.578 -4.402 1 97.12 77 PHE B C 1
ATOM 1636 O O . PHE B 1 77 ? 11.031 -18.547 -5.5 1 97.12 77 PHE B O 1
ATOM 1643 N N . SER B 1 78 ? 10.195 -19.641 -3.725 1 97.31 78 SER B N 1
ATOM 1644 C CA . SER B 1 78 ? 10.602 -20.953 -4.242 1 97.31 78 SER B CA 1
ATOM 1645 C C . SER B 1 78 ? 9.461 -21.969 -4.141 1 97.31 78 SER B C 1
ATOM 1647 O O . SER B 1 78 ? 8.398 -21.656 -3.604 1 97.31 78 SER B O 1
ATOM 1649 N N . GLY B 1 79 ? 9.688 -23.141 -4.785 1 96.12 79 GLY B N 1
ATOM 1650 C CA . GLY B 1 79 ? 8.695 -24.203 -4.766 1 96.12 79 GLY B CA 1
ATOM 1651 C C . GLY B 1 79 ? 7.664 -24.078 -5.871 1 96.12 79 GLY B C 1
ATOM 1652 O O . GLY B 1 79 ? 7.77 -23.203 -6.727 1 96.12 79 GLY B O 1
ATOM 1653 N N . ASP B 1 80 ? 6.734 -25.031 -5.777 1 95.62 80 ASP B N 1
ATOM 1654 C CA . ASP B 1 80 ? 5.684 -25.062 -6.789 1 95.62 80 ASP B CA 1
ATOM 1655 C C . ASP B 1 80 ? 4.574 -24.078 -6.449 1 95.62 80 ASP B C 1
ATOM 1657 O O . ASP B 1 80 ? 4.367 -23.734 -5.281 1 95.62 80 ASP B O 1
ATOM 1661 N N . LEU B 1 81 ? 3.879 -23.688 -7.559 1 95.44 81 LEU B N 1
ATOM 1662 C CA . LEU B 1 81 ? 2.631 -22.969 -7.293 1 95.44 81 LEU B CA 1
ATOM 1663 C C . LEU B 1 81 ? 1.624 -23.891 -6.602 1 95.44 81 LEU B C 1
ATOM 1665 O O . LEU B 1 81 ? 1.449 -25.031 -7.004 1 95.44 81 LEU B O 1
ATOM 1669 N N . PRO B 1 82 ? 0.999 -23.312 -5.609 1 94.25 82 PRO B N 1
ATOM 1670 C CA . PRO B 1 82 ? -0.007 -24.156 -4.961 1 94.25 82 PRO B CA 1
ATOM 1671 C C . PRO B 1 82 ? -1.24 -24.375 -5.832 1 94.25 82 PRO B C 1
ATOM 1673 O O . PRO B 1 82 ? -1.617 -23.5 -6.613 1 94.25 82 PRO B O 1
ATOM 1676 N N . PRO B 1 83 ? -1.93 -25.516 -5.586 1 92.88 83 PRO B N 1
ATOM 1677 C CA . PRO B 1 83 ? -3.125 -25.812 -6.379 1 92.88 83 PRO B CA 1
ATOM 1678 C C . PRO B 1 83 ? -4.227 -24.781 -6.199 1 92.88 83 PRO B C 1
ATOM 1680 O O . PRO B 1 83 ? -5.043 -24.578 -7.102 1 92.88 83 PRO B O 1
ATOM 1683 N N . SER B 1 84 ? -4.176 -24.094 -5.168 1 93.19 84 SER B N 1
ATOM 1684 C CA . SER B 1 84 ? -5.207 -23.109 -4.879 1 93.19 84 SER B CA 1
ATOM 1685 C C . SER B 1 84 ? -5.16 -21.953 -5.875 1 93.19 84 SER B C 1
ATOM 1687 O O . SER B 1 84 ? -6.121 -21.188 -5.992 1 93.19 84 SER B O 1
ATOM 1689 N N . PHE B 1 85 ? -4.137 -21.734 -6.562 1 95.75 85 PHE B N 1
ATOM 1690 C CA . PHE B 1 85 ? -4.066 -20.703 -7.594 1 95.75 85 PHE B CA 1
ATOM 1691 C C . PHE B 1 85 ? -5.16 -20.906 -8.633 1 95.75 85 PHE B C 1
ATOM 1693 O O . PHE B 1 85 ? -5.641 -19.938 -9.234 1 95.75 85 PHE B O 1
ATOM 1700 N N . GLY B 1 86 ? -5.453 -22.172 -8.789 1 93.81 86 GLY B N 1
ATOM 1701 C CA . GLY B 1 86 ? -6.508 -22.484 -9.742 1 93.81 86 GLY B CA 1
ATOM 1702 C C . GLY B 1 86 ? -7.859 -21.922 -9.336 1 93.81 86 GLY B C 1
ATOM 1703 O O . GLY B 1 86 ? -8.781 -21.859 -10.156 1 93.81 86 GLY B O 1
ATOM 1704 N N . SER B 1 87 ? -7.992 -21.484 -8.141 1 94.19 87 SER B N 1
ATOM 1705 C CA . SER B 1 87 ? -9.273 -21.016 -7.621 1 94.19 87 SER B CA 1
ATOM 1706 C C . SER B 1 87 ? -9.383 -19.5 -7.703 1 94.19 87 SER B C 1
ATOM 1708 O O . SER B 1 87 ? -10.414 -18.922 -7.352 1 94.19 87 SER B O 1
ATOM 1710 N N . LEU B 1 88 ? -8.406 -18.875 -8.242 1 96.94 88 LEU B N 1
ATOM 1711 C CA . LEU B 1 88 ? -8.406 -17.422 -8.344 1 96.94 88 LEU B CA 1
ATOM 1712 C C . LEU B 1 88 ? -9.211 -16.953 -9.555 1 96.94 88 LEU B C 1
ATOM 1714 O O . LEU B 1 88 ? -8.648 -16.422 -10.516 1 96.94 88 LEU B O 1
ATOM 1718 N N . SER B 1 89 ? -10.5 -16.953 -9.367 1 96.62 89 SER B N 1
ATOM 1719 C CA . SER B 1 89 ? -11.43 -16.891 -10.484 1 96.62 89 SER B CA 1
ATOM 1720 C C . SER B 1 89 ? -11.508 -15.484 -11.062 1 96.62 89 SER B C 1
ATOM 1722 O O . SER B 1 89 ? -12.023 -15.289 -12.172 1 96.62 89 SER B O 1
ATOM 1724 N N . SER B 1 90 ? -10.977 -14.469 -10.391 1 98.06 90 SER B N 1
ATOM 1725 C CA . SER B 1 90 ? -11.047 -13.102 -10.883 1 98.06 90 SER B CA 1
ATOM 1726 C C . SER B 1 90 ? -9.672 -12.609 -11.344 1 98.06 90 SER B C 1
ATOM 1728 O O . SER B 1 90 ? -9.531 -11.461 -11.773 1 98.06 90 SER B O 1
ATOM 1730 N N . LEU B 1 91 ? -8.727 -13.406 -11.344 1 97.81 91 LEU B N 1
ATOM 1731 C CA . LEU B 1 91 ? -7.34 -13 -11.562 1 97.81 91 LEU B CA 1
ATOM 1732 C C . LEU B 1 91 ? -7.098 -12.656 -13.031 1 97.81 91 LEU B C 1
ATOM 1734 O O . LEU B 1 91 ? -7.035 -13.555 -13.875 1 97.81 91 LEU B O 1
ATOM 1738 N N . SER B 1 92 ? -6.871 -11.398 -13.25 1 98.06 92 SER B N 1
ATOM 1739 C CA . SER B 1 92 ? -6.656 -10.945 -14.617 1 98.06 92 SER B CA 1
ATOM 1740 C C . SER B 1 92 ? -5.188 -10.633 -14.875 1 98.06 92 SER B C 1
ATOM 1742 O O . SER B 1 92 ? -4.723 -10.68 -16.016 1 98.06 92 SER B O 1
ATOM 1744 N N . SER B 1 93 ? -4.449 -10.273 -13.781 1 98.38 93 SER B N 1
ATOM 1745 C CA . SER B 1 93 ? -3.033 -9.945 -13.906 1 98.38 93 SER B CA 1
ATOM 1746 C C . SER B 1 93 ? -2.207 -10.664 -12.844 1 98.38 93 SER B C 1
ATOM 1748 O O . SER B 1 93 ? -2.465 -10.523 -11.648 1 98.38 93 SER B O 1
ATOM 1750 N N . LEU B 1 94 ? -1.153 -11.422 -13.367 1 98.12 94 LEU B N 1
ATOM 1751 C CA . LEU B 1 94 ? -0.267 -12.164 -12.484 1 98.12 94 LEU B CA 1
ATOM 1752 C C . LEU B 1 94 ? 1.192 -11.961 -12.875 1 98.12 94 LEU B C 1
ATOM 1754 O O . LEU B 1 94 ? 1.576 -12.219 -14.016 1 98.12 94 LEU B O 1
ATOM 1758 N N . PHE B 1 95 ? 1.953 -11.461 -11.867 1 98.5 95 PHE B N 1
ATOM 1759 C CA . PHE B 1 95 ? 3.373 -11.219 -12.102 1 98.5 95 PHE B CA 1
ATOM 1760 C C . PHE B 1 95 ? 4.223 -12.039 -11.141 1 98.5 95 PHE B C 1
ATOM 1762 O O . PHE B 1 95 ? 4.172 -11.828 -9.922 1 98.5 95 PHE B O 1
ATOM 1769 N N . LEU B 1 96 ? 5.023 -12.961 -11.711 1 97.94 96 LEU B N 1
ATOM 1770 C CA . LEU B 1 96 ? 5.816 -13.891 -10.914 1 97.94 96 LEU B CA 1
ATOM 1771 C C . LEU B 1 96 ? 7.289 -13.82 -11.305 1 97.94 96 LEU B C 1
ATOM 1773 O O . LEU B 1 96 ? 8.117 -14.555 -10.758 1 97.94 96 LEU B O 1
ATOM 1777 N N . GLN B 1 97 ? 7.598 -12.969 -12.172 1 98.06 97 GLN B N 1
ATOM 1778 C CA . GLN B 1 97 ? 8.93 -13.008 -12.773 1 98.06 97 GLN B CA 1
ATOM 1779 C C . GLN B 1 97 ? 10.008 -12.727 -11.734 1 98.06 97 GLN B C 1
ATOM 1781 O O . GLN B 1 97 ? 9.75 -12.078 -10.719 1 98.06 97 GLN B O 1
ATOM 1786 N N . LYS B 1 98 ? 11.219 -13.18 -11.953 1 98.31 98 LYS B N 1
ATOM 1787 C CA . LYS B 1 98 ? 12.414 -12.961 -11.141 1 98.31 98 LYS B CA 1
ATOM 1788 C C . LYS B 1 98 ? 12.242 -13.539 -9.742 1 98.31 98 LYS B C 1
ATOM 1790 O O . LYS B 1 98 ? 12.43 -12.828 -8.75 1 98.31 98 LYS B O 1
ATOM 1795 N N . ASN B 1 99 ? 11.977 -14.883 -9.758 1 98.38 99 ASN B N 1
ATOM 1796 C CA . ASN B 1 99 ? 11.953 -15.727 -8.57 1 98.38 99 ASN B CA 1
ATOM 1797 C C . ASN B 1 99 ? 12.672 -17.047 -8.812 1 98.38 99 ASN B C 1
ATOM 1799 O O . ASN B 1 99 ? 13.57 -17.125 -9.656 1 98.38 99 ASN B O 1
ATOM 1803 N N . GLN B 1 100 ? 12.383 -18.031 -7.918 1 98.06 100 GLN B N 1
ATOM 1804 C CA . GLN B 1 100 ? 12.93 -19.375 -8.078 1 98.06 100 GLN B CA 1
ATOM 1805 C C . GLN B 1 100 ? 11.82 -20.422 -8.078 1 98.06 100 GLN B C 1
ATOM 1807 O O . GLN B 1 100 ? 11.977 -21.5 -7.504 1 98.06 100 GLN B O 1
ATOM 1812 N N . LEU B 1 101 ? 10.75 -20.094 -8.703 1 97.38 101 LEU B N 1
ATOM 1813 C CA . LEU B 1 101 ? 9.586 -20.969 -8.68 1 97.38 101 LEU B CA 1
ATOM 1814 C C . LEU B 1 101 ? 9.773 -22.156 -9.617 1 97.38 101 LEU B C 1
ATOM 1816 O O . LEU B 1 101 ? 10.469 -22.047 -10.625 1 97.38 101 LEU B O 1
ATOM 1820 N N . THR B 1 102 ? 9.156 -23.219 -9.195 1 96.69 102 THR B N 1
ATOM 1821 C CA . THR B 1 102 ? 9.289 -24.469 -9.945 1 96.69 102 THR B CA 1
ATOM 1822 C C . THR B 1 102 ? 7.914 -25.062 -10.242 1 96.69 102 THR B C 1
ATOM 1824 O O . THR B 1 102 ? 6.887 -24.438 -9.961 1 96.69 102 THR B O 1
ATOM 1827 N N . GLY B 1 103 ? 7.941 -26.219 -10.891 1 93.5 103 GLY B N 1
ATOM 1828 C CA . GLY B 1 103 ? 6.715 -26.953 -11.172 1 93.5 103 GLY B CA 1
ATOM 1829 C C . GLY B 1 103 ? 6.047 -26.516 -12.461 1 93.5 103 GLY B C 1
ATOM 1830 O O . GLY B 1 103 ? 6.664 -25.859 -13.297 1 93.5 103 GLY B O 1
ATOM 1831 N N . SER B 1 104 ? 4.816 -26.938 -12.586 1 92 104 SER B N 1
ATOM 1832 C CA . SER B 1 104 ? 4.086 -26.734 -13.828 1 92 104 SER B CA 1
ATOM 1833 C C . SER B 1 104 ? 3.18 -25.516 -13.742 1 92 104 SER B C 1
ATOM 1835 O O . SER B 1 104 ? 2.66 -25.188 -12.672 1 92 104 SER B O 1
ATOM 1837 N N . LEU B 1 105 ? 2.967 -24.969 -14.953 1 94.62 105 LEU B N 1
ATOM 1838 C CA . LEU B 1 105 ? 2.066 -23.828 -15.047 1 94.62 105 LEU B CA 1
ATOM 1839 C C . LEU B 1 105 ? 0.626 -24.281 -15.25 1 94.62 105 LEU B C 1
ATOM 1841 O O . LEU B 1 105 ? -0.282 -23.453 -15.359 1 94.62 105 LEU B O 1
ATOM 1845 N N . SER B 1 106 ? 0.389 -25.453 -15.18 1 92.62 106 SER B N 1
ATOM 1846 C CA . SER B 1 106 ? -0.929 -26.016 -15.469 1 92.62 106 SER B CA 1
ATOM 1847 C C . SER B 1 106 ? -1.959 -25.547 -14.445 1 92.62 106 SER B C 1
ATOM 1849 O O . SER B 1 106 ? -3.16 -25.547 -14.727 1 92.62 106 SER B O 1
ATOM 1851 N N . VAL B 1 107 ? -1.514 -25.172 -13.297 1 93 107 VAL B N 1
ATOM 1852 C CA . VAL B 1 107 ? -2.428 -24.766 -12.234 1 93 107 VAL B CA 1
ATOM 1853 C C . VAL B 1 107 ? -3.129 -23.469 -12.633 1 93 107 VAL B C 1
ATOM 1855 O O . VAL B 1 107 ? -4.156 -23.109 -12.055 1 93 107 VAL B O 1
ATOM 1858 N N . LEU B 1 108 ? -2.6 -22.859 -13.586 1 95.12 108 LEU B N 1
ATOM 1859 C CA . LEU B 1 108 ? -3.154 -21.578 -14.016 1 95.12 108 LEU B CA 1
ATOM 1860 C C . LEU B 1 108 ? -4.168 -21.766 -15.133 1 95.12 108 LEU B C 1
ATOM 1862 O O . LEU B 1 108 ? -4.777 -20.812 -15.602 1 95.12 108 LEU B O 1
ATOM 1866 N N . ASP B 1 109 ? -4.301 -22.969 -15.5 1 91.38 109 ASP B N 1
ATOM 1867 C CA . ASP B 1 109 ? -5.207 -23.266 -16.609 1 91.38 109 ASP B CA 1
ATOM 1868 C C . ASP B 1 109 ? -6.637 -22.828 -16.266 1 91.38 109 ASP B C 1
ATOM 1870 O O . ASP B 1 109 ? -7.129 -23.094 -15.172 1 91.38 109 ASP B O 1
ATOM 1874 N N . GLY B 1 110 ? -7.254 -22.094 -17.281 1 91.75 110 GLY B N 1
ATOM 1875 C CA . GLY B 1 110 ? -8.656 -21.734 -17.125 1 91.75 110 GLY B CA 1
ATOM 1876 C C . GLY B 1 110 ? -8.852 -20.391 -16.453 1 91.75 110 GLY B C 1
ATOM 1877 O O . GLY B 1 110 ? -9.977 -19.891 -16.375 1 91.75 110 GLY B O 1
ATOM 1878 N N . LEU B 1 111 ? -7.867 -19.812 -15.984 1 95.06 111 LEU B N 1
ATOM 1879 C CA . LEU B 1 111 ? -7.98 -18.484 -15.375 1 95.06 111 LEU B CA 1
ATOM 1880 C C . LEU B 1 111 ? -8.172 -17.406 -16.438 1 95.06 111 LEU B C 1
ATOM 1882 O O . LEU B 1 111 ? -7.746 -17.578 -17.594 1 95.06 111 LEU B O 1
ATOM 1886 N N . PRO B 1 112 ? -8.898 -16.344 -16.031 1 95.62 112 PRO B N 1
ATOM 1887 C CA . PRO B 1 112 ? -9.156 -15.273 -17 1 95.62 112 PRO B CA 1
ATOM 1888 C C . PRO B 1 112 ? -7.988 -14.297 -17.125 1 95.62 112 PRO B C 1
ATOM 1890 O O . PRO B 1 112 ? -8.188 -13.078 -17.109 1 95.62 112 PRO B O 1
ATOM 1893 N N . LEU B 1 113 ? -6.762 -14.695 -17.375 1 96.5 113 LEU B N 1
ATOM 1894 C CA . LEU B 1 113 ? -5.551 -13.875 -17.406 1 96.5 113 LEU B CA 1
ATOM 1895 C C . LEU B 1 113 ? -5.473 -13.07 -18.688 1 96.5 113 LEU B C 1
ATOM 1897 O O . LEU B 1 113 ? -5.609 -13.625 -19.781 1 96.5 113 LEU B O 1
ATOM 1901 N N . ASP B 1 114 ? -5.215 -11.734 -18.422 1 96.5 114 ASP B N 1
ATOM 1902 C CA . ASP B 1 114 ? -4.914 -10.828 -19.531 1 96.5 114 ASP B CA 1
ATOM 1903 C C . ASP B 1 114 ? -3.426 -10.5 -19.578 1 96.5 114 ASP B C 1
ATOM 1905 O O . ASP B 1 114 ? -2.881 -10.211 -20.641 1 96.5 114 ASP B O 1
ATOM 1909 N N . ASN B 1 115 ? -2.861 -10.484 -18.359 1 96.75 115 ASN B N 1
ATOM 1910 C CA . ASN B 1 115 ? -1.435 -10.227 -18.203 1 96.75 115 ASN B CA 1
ATOM 1911 C C . ASN B 1 115 ? -0.763 -11.312 -17.359 1 96.75 115 ASN B C 1
ATOM 1913 O O . ASN B 1 115 ? -1.193 -11.586 -16.234 1 96.75 115 ASN B O 1
ATOM 1917 N N . LEU B 1 116 ? 0.315 -11.938 -17.969 1 97.19 116 LEU B N 1
ATOM 1918 C CA . LEU B 1 116 ? 1.071 -12.961 -17.25 1 97.19 116 LEU B CA 1
ATOM 1919 C C . LEU B 1 116 ? 2.562 -12.844 -17.547 1 97.19 116 LEU B C 1
ATOM 1921 O O . LEU B 1 116 ? 2.971 -12.812 -18.703 1 97.19 116 LEU B O 1
ATOM 1925 N N . ASN B 1 117 ? 3.328 -12.641 -16.484 1 97.88 117 ASN B N 1
ATOM 1926 C CA . ASN B 1 117 ? 4.781 -12.664 -16.609 1 97.88 117 ASN B CA 1
ATOM 1927 C C . ASN B 1 117 ? 5.41 -13.688 -15.664 1 97.88 117 ASN B C 1
ATOM 1929 O O . ASN B 1 117 ? 5.398 -13.5 -14.445 1 97.88 117 ASN B O 1
ATOM 1933 N N . VAL B 1 118 ? 5.984 -14.758 -16.203 1 96.81 118 VAL B N 1
ATOM 1934 C CA . VAL B 1 118 ? 6.562 -15.836 -15.398 1 96.81 118 VAL B CA 1
ATOM 1935 C C . VAL B 1 118 ? 8.047 -15.969 -15.719 1 96.81 118 VAL B C 1
ATOM 1937 O O . VAL B 1 118 ? 8.688 -16.953 -15.32 1 96.81 118 VAL B O 1
ATOM 1940 N N . ALA B 1 119 ? 8.602 -14.969 -16.359 1 95.88 119 ALA B N 1
ATOM 1941 C CA . ALA B 1 119 ? 9.977 -15.047 -16.844 1 95.88 119 ALA B CA 1
ATOM 1942 C C . ALA B 1 119 ? 10.969 -15.133 -15.695 1 95.88 119 ALA B C 1
ATOM 1944 O O . ALA B 1 119 ? 10.68 -14.672 -14.586 1 95.88 119 ALA B O 1
ATOM 1945 N N . ASN B 1 120 ? 12.156 -15.82 -15.938 1 97.31 120 ASN B N 1
ATOM 1946 C CA . ASN B 1 120 ? 13.258 -15.883 -14.977 1 97.31 120 ASN B CA 1
ATOM 1947 C C . ASN B 1 120 ? 12.867 -16.656 -13.727 1 97.31 120 ASN B C 1
ATOM 1949 O O . ASN B 1 120 ? 13.023 -16.172 -12.602 1 97.31 120 ASN B O 1
ATOM 1953 N N . ASN B 1 121 ? 12.305 -17.797 -14.016 1 97.56 121 ASN B N 1
ATOM 1954 C CA . ASN B 1 121 ? 12.016 -18.844 -13.031 1 97.56 121 ASN B CA 1
ATOM 1955 C C . ASN B 1 121 ? 12.508 -20.203 -13.508 1 97.56 121 ASN B C 1
ATOM 1957 O O . ASN B 1 121 ? 13.297 -20.297 -14.445 1 97.56 121 ASN B O 1
ATOM 1961 N N . ASN B 1 122 ? 12.102 -21.234 -12.734 1 96.75 122 ASN B N 1
ATOM 1962 C CA . ASN B 1 122 ? 12.539 -22.578 -13.086 1 96.75 122 ASN B CA 1
ATOM 1963 C C . ASN B 1 122 ? 11.344 -23.5 -13.344 1 96.75 122 ASN B C 1
ATOM 1965 O O . ASN B 1 122 ? 11.344 -24.656 -12.906 1 96.75 122 ASN B O 1
ATOM 1969 N N . PHE B 1 123 ? 10.414 -22.922 -14.008 1 94.25 123 PHE B N 1
ATOM 1970 C CA . PHE B 1 123 ? 9.242 -23.734 -14.32 1 94.25 123 PHE B CA 1
ATOM 1971 C C . PHE B 1 123 ? 9.578 -24.828 -15.32 1 94.25 123 PHE B C 1
ATOM 1973 O O . PHE B 1 123 ? 10.5 -24.672 -16.125 1 94.25 123 PHE B O 1
ATOM 1980 N N . SER B 1 124 ? 8.859 -25.875 -15.172 1 91 124 SER B N 1
ATOM 1981 C CA . SER B 1 124 ? 9.07 -27.016 -16.062 1 91 124 SER B CA 1
ATOM 1982 C C . SER B 1 124 ? 7.742 -27.516 -16.641 1 91 124 SER B C 1
ATOM 1984 O O . SER B 1 124 ? 6.676 -27.047 -16.25 1 91 124 SER B O 1
ATOM 1986 N N . GLY B 1 125 ? 7.938 -28.375 -17.609 1 84.12 125 GLY B N 1
ATOM 1987 C CA . GLY B 1 125 ? 6.777 -29.031 -18.188 1 84.12 125 GLY B CA 1
ATOM 1988 C C . GLY B 1 125 ? 6.137 -28.25 -19.312 1 84.12 125 GLY B C 1
ATOM 1989 O O . GLY B 1 125 ? 6.723 -27.281 -19.812 1 84.12 125 GLY B O 1
ATOM 1990 N N . TRP B 1 126 ? 4.98 -28.734 -19.75 1 79.25 126 TRP B N 1
ATOM 1991 C CA . TRP B 1 126 ? 4.27 -28.156 -20.891 1 79.25 126 TRP B CA 1
ATOM 1992 C C . TRP B 1 126 ? 3.543 -26.875 -20.484 1 79.25 126 TRP B C 1
ATOM 1994 O O . TRP B 1 126 ? 3.109 -26.75 -19.328 1 79.25 126 TRP B O 1
ATOM 2004 N N . ILE B 1 127 ? 3.598 -25.906 -21.359 1 83.25 127 ILE B N 1
ATOM 2005 C CA . ILE B 1 127 ? 2.793 -24.688 -21.188 1 83.25 127 ILE B CA 1
ATOM 2006 C C . ILE B 1 127 ? 1.426 -24.891 -21.844 1 83.25 127 ILE B C 1
ATOM 2008 O O . ILE B 1 127 ? 1.335 -25.141 -23.047 1 83.25 127 ILE B O 1
ATOM 2012 N N . PRO B 1 128 ? 0.422 -24.75 -21.031 1 83.06 128 PRO B N 1
ATOM 2013 C CA . PRO B 1 128 ? -0.906 -24.891 -21.625 1 83.06 128 PRO B CA 1
ATOM 2014 C C . PRO B 1 128 ? -1.145 -23.906 -22.766 1 83.06 128 PRO B C 1
ATOM 2016 O O . PRO B 1 128 ? -0.703 -22.75 -22.703 1 83.06 128 PRO B O 1
ATOM 2019 N N . HIS B 1 129 ? -1.872 -24.359 -23.797 1 82.25 129 HIS B N 1
ATOM 2020 C CA . HIS B 1 129 ? -2.137 -23.562 -24.984 1 82.25 129 HIS B CA 1
ATOM 2021 C C . HIS B 1 129 ? -2.869 -22.266 -24.625 1 82.25 129 HIS B C 1
ATOM 2023 O O . HIS B 1 129 ? -2.594 -21.219 -25.203 1 82.25 129 HIS B O 1
ATOM 2029 N N . GLU B 1 130 ? -3.719 -22.359 -23.656 1 84.12 130 GLU B N 1
ATOM 2030 C CA . GLU B 1 130 ? -4.531 -21.203 -23.234 1 84.12 130 GLU B CA 1
ATOM 2031 C C . GLU B 1 130 ? -3.656 -20.062 -22.734 1 84.12 130 GLU B C 1
ATOM 2033 O O . GLU B 1 130 ? -3.99 -18.891 -22.922 1 84.12 130 GLU B O 1
ATOM 2038 N N . LEU B 1 131 ? -2.596 -20.5 -22.109 1 87.25 131 LEU B N 1
ATOM 2039 C CA . LEU B 1 131 ? -1.699 -19.484 -21.578 1 87.25 131 LEU B CA 1
ATOM 2040 C C . LEU B 1 131 ? -0.917 -18.812 -22.703 1 87.25 131 LEU B C 1
ATOM 2042 O O . LEU B 1 131 ? -0.623 -17.609 -22.641 1 87.25 131 LEU B O 1
ATOM 2046 N N . LYS B 1 132 ? -0.657 -19.484 -23.734 1 84.38 132 LYS B N 1
ATOM 2047 C CA . LYS B 1 132 ? 0.079 -18.969 -24.891 1 84.38 132 LYS B CA 1
ATOM 2048 C C . LYS B 1 132 ? -0.737 -17.922 -25.641 1 84.38 132 LYS B C 1
ATOM 2050 O O . LYS B 1 132 ? -0.178 -17.078 -26.344 1 84.38 132 LYS B O 1
ATOM 2055 N N . SER B 1 133 ? -1.989 -17.984 -25.438 1 84 133 SER B N 1
ATOM 2056 C CA . SER B 1 133 ? -2.877 -17.109 -26.188 1 84 133 SER B CA 1
ATOM 2057 C C . SER B 1 133 ? -3.131 -15.812 -25.422 1 84 133 SER B C 1
ATOM 2059 O O . SER B 1 133 ? -3.822 -14.914 -25.906 1 84 133 SER B O 1
ATOM 2061 N N . ILE B 1 134 ? -2.562 -15.711 -24.266 1 87.69 134 ILE B N 1
ATOM 2062 C CA . ILE B 1 134 ? -2.754 -14.523 -23.453 1 87.69 134 ILE B CA 1
ATOM 2063 C C . ILE B 1 134 ? -2.102 -13.32 -24.141 1 87.69 134 ILE B C 1
ATOM 2065 O O . ILE B 1 134 ? -0.972 -13.414 -24.625 1 87.69 134 ILE B O 1
ATOM 2069 N N . ASN B 1 135 ? -2.715 -12.148 -24.094 1 83.81 135 ASN B N 1
ATOM 2070 C CA . ASN B 1 135 ? -2.264 -10.969 -24.812 1 83.81 135 ASN B CA 1
ATOM 2071 C C . ASN B 1 135 ? -0.865 -10.547 -24.391 1 83.81 135 ASN B C 1
ATOM 2073 O O . ASN B 1 135 ? -0.025 -10.211 -25.219 1 83.81 135 ASN B O 1
ATOM 2077 N N . ASN B 1 136 ? -0.655 -10.648 -23.031 1 85.12 136 ASN B N 1
ATOM 2078 C CA . ASN B 1 136 ? 0.631 -10.203 -22.516 1 85.12 136 ASN B CA 1
ATOM 2079 C C . ASN B 1 136 ? 1.327 -11.312 -21.719 1 85.12 136 ASN B C 1
ATOM 2081 O O . ASN B 1 136 ? 1.652 -11.133 -20.547 1 85.12 136 ASN B O 1
ATOM 2085 N N . PHE B 1 137 ? 1.546 -12.312 -22.375 1 85.44 137 PHE B N 1
ATOM 2086 C CA . PHE B 1 137 ? 2.283 -13.414 -21.766 1 85.44 137 PHE B CA 1
ATOM 2087 C C . PHE B 1 137 ? 3.785 -13.219 -21.938 1 85.44 137 PHE B C 1
ATOM 2089 O O . PHE B 1 137 ? 4.273 -13.031 -23.047 1 85.44 137 PHE B O 1
ATOM 2096 N N . LYS B 1 138 ? 4.402 -13.211 -20.828 1 84.94 138 LYS B N 1
ATOM 2097 C CA . LYS B 1 138 ? 5.855 -13.109 -20.844 1 84.94 138 LYS B CA 1
ATOM 2098 C C . LYS B 1 138 ? 6.488 -14.133 -19.906 1 84.94 138 LYS B C 1
ATOM 2100 O O . LYS B 1 138 ? 5.953 -14.414 -18.828 1 84.94 138 LYS B O 1
#

InterPro domains:
  IPR001611 Leucine-rich repeat [PF00560] (113-133)
  IPR001611 Leucine-rich repeat [PF13855] (17-77)
  IPR032675 Leucine-rich repeat domain superfamily [G3DSA:3.80.10.10] (1-138)
  IPR046959 Pollen receptor-like kinase 1-6/SFR4-like [PTHR48007] (2-138)